Protein AF-A0A2K3MNS6-F1 (afdb_monomer)

Organism: Trifolium pratense (NCBI:txid57577)

Structure (mmCIF, N/CA/C/O backbone):
data_AF-A0A2K3MNS6-F1
#
_entry.id   AF-A0A2K3MNS6-F1
#
loop_
_atom_site.group_PDB
_atom_site.id
_atom_site.type_symbol
_atom_site.label_atom_id
_atom_site.label_alt_id
_atom_site.label_comp_id
_atom_site.label_asym_id
_atom_site.label_entity_id
_atom_site.label_seq_id
_atom_site.pdbx_PDB_ins_code
_atom_site.Cartn_x
_atom_site.Cartn_y
_atom_site.Cartn_z
_atom_site.occupancy
_atom_site.B_iso_or_equiv
_atom_site.auth_seq_id
_atom_site.auth_comp_id
_atom_site.auth_asym_id
_atom_site.auth_atom_id
_atom_site.pdbx_PDB_model_num
ATOM 1 N N . MET A 1 1 ? -46.757 43.676 62.911 1.00 36.38 1 MET A N 1
ATOM 2 C CA . MET A 1 1 ? -47.741 42.800 62.247 1.00 36.38 1 MET A CA 1
ATOM 3 C C . MET A 1 1 ? -47.242 42.513 60.849 1.00 36.38 1 MET A C 1
ATOM 5 O O . MET A 1 1 ? -46.981 43.427 60.083 1.00 36.38 1 MET A O 1
ATOM 9 N N . SER A 1 2 ? -47.002 41.235 60.628 1.00 38.75 2 SER A N 1
ATOM 10 C CA . SER A 1 2 ? -46.566 40.543 59.425 1.00 38.75 2 SER A CA 1
ATOM 11 C C . SER A 1 2 ? -47.527 40.716 58.246 1.00 38.75 2 SER A C 1
ATOM 13 O O . SER A 1 2 ? -48.733 40.588 58.429 1.00 38.75 2 SER A O 1
ATOM 15 N N . MET A 1 3 ? -46.985 40.872 57.035 1.00 33.50 3 MET A N 1
ATOM 16 C CA . MET A 1 3 ? -47.562 40.296 55.817 1.00 33.50 3 MET A CA 1
ATOM 17 C C . MET A 1 3 ? -46.436 39.833 54.887 1.00 33.50 3 MET A C 1
ATOM 19 O O . MET A 1 3 ? -45.483 40.558 54.616 1.00 33.50 3 MET A O 1
ATOM 23 N N . ALA A 1 4 ? -46.547 38.569 54.494 1.00 41.62 4 ALA A N 1
ATOM 24 C CA . ALA A 1 4 ? -45.639 37.800 53.662 1.00 41.62 4 ALA A CA 1
ATOM 25 C C . ALA A 1 4 ? -45.802 38.132 52.171 1.00 41.62 4 ALA A C 1
ATOM 27 O O . ALA A 1 4 ? -46.891 38.516 51.759 1.00 41.62 4 ALA A O 1
ATOM 28 N N . SER A 1 5 ? -44.774 37.864 51.356 1.00 33.81 5 SER A N 1
ATOM 29 C CA . SER A 1 5 ? -44.977 37.339 49.996 1.00 33.81 5 SER A CA 1
ATOM 30 C C . SER A 1 5 ? -43.688 36.763 49.398 1.00 33.81 5 SER A C 1
ATOM 32 O O . SER A 1 5 ? -42.753 37.487 49.072 1.00 33.81 5 SER A O 1
ATOM 34 N N . SER A 1 6 ? -43.725 35.439 49.233 1.00 33.09 6 SER A N 1
ATOM 35 C CA . SER A 1 6 ? -43.121 34.615 48.175 1.00 33.09 6 SER A CA 1
ATOM 36 C C . SER A 1 6 ? -41.612 34.697 47.906 1.00 33.09 6 SER A C 1
ATOM 38 O O . SER A 1 6 ? -41.157 35.395 47.000 1.00 33.09 6 SER A O 1
ATOM 40 N N . THR A 1 7 ? -40.863 33.809 48.562 1.00 36.03 7 THR A N 1
ATOM 41 C CA . THR A 1 7 ? -39.753 33.087 47.926 1.00 36.03 7 THR A CA 1
ATOM 42 C C . THR A 1 7 ? -40.303 32.290 46.747 1.00 36.03 7 THR A C 1
ATOM 44 O O . THR A 1 7 ? -41.054 31.330 46.914 1.00 36.03 7 THR A O 1
ATOM 47 N N . GLN A 1 8 ? -39.959 32.715 45.536 1.00 34.16 8 GLN A N 1
ATOM 48 C CA . GLN A 1 8 ? -40.219 31.959 44.324 1.00 34.16 8 GLN A CA 1
ATOM 49 C C . GLN A 1 8 ? -39.167 30.843 44.252 1.00 34.16 8 GLN A C 1
ATOM 51 O O . GLN A 1 8 ? -38.082 31.025 43.707 1.00 34.16 8 GLN A O 1
ATOM 56 N N . GLU A 1 9 ? -39.466 29.696 44.863 1.00 40.50 9 GLU A N 1
ATOM 57 C CA . GLU A 1 9 ? -38.761 28.452 44.567 1.00 40.50 9 GLU A CA 1
ATOM 58 C C . GLU A 1 9 ? -39.049 28.100 43.104 1.00 40.50 9 GLU A C 1
ATOM 60 O O . GLU A 1 9 ? -40.074 27.511 42.762 1.00 40.50 9 GLU A O 1
ATOM 65 N N . GLN A 1 10 ? -38.152 28.506 42.205 1.00 37.38 10 GLN A N 1
ATOM 66 C CA . GLN A 1 10 ? -38.103 27.947 40.863 1.00 37.38 10 GLN A CA 1
ATOM 67 C C . GLN A 1 10 ? -37.599 26.510 40.963 1.00 37.38 10 GLN A C 1
ATOM 69 O O . GLN A 1 10 ? -36.413 26.207 40.859 1.00 37.38 10 GLN A O 1
ATOM 74 N N . TYR A 1 11 ? -38.567 25.622 41.155 1.00 45.38 11 TYR A N 1
ATOM 75 C CA . TYR A 1 11 ? -38.518 24.238 40.735 1.00 45.38 11 TYR A CA 1
ATOM 76 C C . TYR A 1 11 ? -38.152 24.193 39.245 1.00 45.38 11 TYR A C 1
ATOM 78 O O . TYR A 1 11 ? -38.987 24.415 38.370 1.00 45.38 11 TYR A O 1
ATOM 86 N N . VAL A 1 12 ? -36.883 23.923 38.950 1.00 38.59 12 VAL A N 1
ATOM 87 C CA . VAL A 1 12 ? -36.464 23.415 37.645 1.00 38.59 12 VAL A CA 1
ATOM 88 C C . VAL A 1 12 ? -35.809 22.067 37.897 1.00 38.59 12 VAL A C 1
ATOM 90 O O . VAL A 1 12 ? -34.589 21.920 37.880 1.00 38.59 12 VAL A O 1
ATOM 93 N N . THR A 1 13 ? -36.633 21.049 38.144 1.00 44.06 13 THR A N 1
ATOM 94 C CA . THR A 1 13 ? -36.226 19.678 37.847 1.00 44.06 13 THR A CA 1
ATOM 95 C C . THR A 1 13 ? -36.076 19.578 36.334 1.00 44.06 13 THR A C 1
ATOM 97 O O . THR A 1 13 ? -37.009 19.206 35.620 1.00 44.06 13 THR A O 1
ATOM 100 N N . VAL A 1 14 ? -34.897 19.933 35.822 1.00 51.81 14 VAL A N 1
ATOM 101 C CA . VAL A 1 14 ? -34.441 19.366 3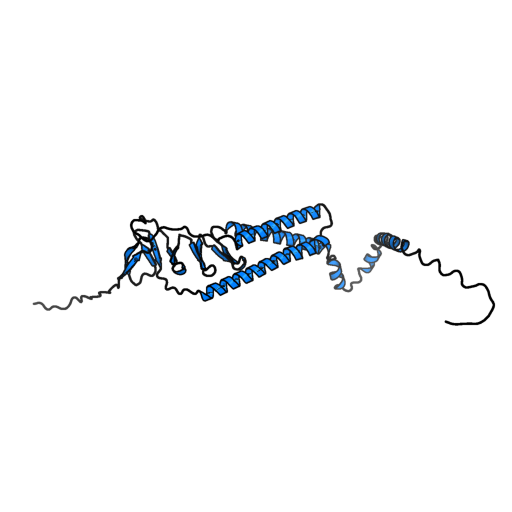4.557 1.00 51.81 14 VAL A CA 1
ATOM 102 C C . VAL A 1 14 ? -34.309 17.880 34.848 1.00 51.81 14 VAL A C 1
ATOM 104 O O . VAL A 1 14 ? -33.356 17.457 35.500 1.00 51.81 14 VAL A O 1
ATOM 107 N N . ALA A 1 15 ? -35.314 17.101 34.451 1.00 48.66 15 ALA A N 1
ATOM 108 C CA . ALA A 1 15 ? -35.188 15.662 34.352 1.00 48.66 15 ALA A CA 1
ATOM 109 C C . ALA A 1 15 ? -34.042 15.411 33.370 1.00 48.66 15 ALA A C 1
ATOM 111 O O . ALA A 1 15 ? -34.216 15.446 32.154 1.00 48.66 15 ALA A O 1
ATOM 112 N N . THR A 1 16 ? -32.831 15.262 33.899 1.00 56.81 16 THR A N 1
ATOM 113 C CA . THR A 1 16 ? -31.728 14.696 33.149 1.00 56.81 16 THR A CA 1
ATOM 114 C C . THR A 1 16 ? -32.148 13.260 32.899 1.00 56.81 16 THR A C 1
ATOM 116 O O . THR A 1 16 ? -32.062 12.409 33.781 1.00 56.81 16 THR A O 1
ATOM 119 N N . GLU A 1 17 ? -32.724 12.999 31.725 1.00 61.88 17 GLU A N 1
ATOM 120 C CA . GLU A 1 17 ? -32.940 11.634 31.267 1.00 61.88 17 GLU A CA 1
ATOM 121 C C . GLU A 1 17 ? -31.552 10.987 31.220 1.00 61.88 17 GLU A C 1
ATOM 123 O O . GLU A 1 17 ? -30.746 11.230 30.319 1.00 61.88 17 GLU A O 1
ATOM 128 N N . ASN A 1 18 ? -31.216 10.260 32.279 1.00 71.19 18 ASN A N 1
ATOM 129 C CA . ASN A 1 18 ? -29.993 9.491 32.383 1.00 71.19 18 ASN A CA 1
ATOM 130 C C . ASN A 1 18 ? -30.318 8.138 31.777 1.00 71.19 18 ASN A C 1
ATOM 132 O O . ASN A 1 18 ? -31.170 7.416 32.296 1.00 71.19 18 ASN A O 1
ATOM 136 N N . HIS A 1 19 ? -29.674 7.800 30.666 1.00 76.38 19 HIS A N 1
ATOM 137 C CA . HIS A 1 19 ? -29.839 6.474 30.105 1.00 76.38 19 HIS A CA 1
ATOM 138 C C . HIS A 1 19 ? -28.856 5.532 30.796 1.00 76.38 19 HIS A C 1
ATOM 140 O O . HIS A 1 19 ? -27.675 5.844 30.984 1.00 76.38 19 HIS A O 1
ATOM 146 N N . GLU A 1 20 ? -29.350 4.365 31.187 1.00 82.19 20 GLU A N 1
ATOM 147 C CA . GLU A 1 20 ? -28.493 3.292 31.658 1.00 82.19 20 GLU A CA 1
ATOM 148 C C . GLU A 1 20 ? -27.880 2.591 30.439 1.00 82.19 20 GLU A C 1
ATOM 150 O O . GLU A 1 20 ? -28.559 2.304 29.449 1.00 82.19 20 GLU A O 1
ATOM 155 N N . THR A 1 21 ? -26.577 2.340 30.469 1.00 85.88 21 THR A N 1
ATOM 156 C CA . THR A 1 21 ? -25.907 1.499 29.474 1.00 85.88 21 THR A CA 1
ATOM 157 C C . THR A 1 21 ? -24.743 0.760 30.094 1.00 85.88 21 THR A C 1
ATOM 159 O O . THR A 1 21 ? -24.211 1.139 31.133 1.00 85.88 21 THR A O 1
ATOM 162 N N . THR A 1 22 ? -24.330 -0.318 29.452 1.00 88.94 22 THR A N 1
ATOM 163 C CA . THR A 1 22 ? -23.152 -1.080 29.844 1.00 88.94 22 THR A CA 1
ATOM 164 C C . THR A 1 22 ? -21.941 -0.599 29.062 1.00 88.94 22 THR A C 1
ATOM 166 O O . THR A 1 22 ? -22.000 -0.447 27.841 1.00 88.94 22 THR A O 1
ATOM 169 N N . CYS A 1 23 ? -20.813 -0.409 29.746 1.00 90.31 23 CYS A N 1
ATOM 170 C CA . CYS A 1 23 ? -19.537 -0.178 29.085 1.00 90.31 23 CYS A CA 1
ATOM 171 C C . CYS A 1 23 ? -19.240 -1.340 28.134 1.00 90.31 23 CYS A C 1
ATOM 173 O O . CYS A 1 23 ? -19.150 -2.481 28.581 1.00 90.31 23 CYS A O 1
ATOM 175 N N . TRP A 1 24 ? -19.016 -1.066 26.848 1.00 90.38 24 TRP A N 1
ATOM 176 C CA . TRP A 1 24 ? -18.609 -2.123 25.922 1.00 90.38 24 TRP A CA 1
ATOM 177 C C . TRP A 1 24 ? -17.259 -2.729 26.321 1.00 90.38 24 TRP A C 1
ATOM 179 O O . TRP A 1 24 ? -17.011 -3.874 26.013 1.00 90.38 24 TRP A O 1
ATOM 189 N N . GLY A 1 25 ? -16.384 -2.006 27.023 1.00 91.12 25 GLY A N 1
ATOM 190 C CA . GLY A 1 25 ? -15.070 -2.506 27.422 1.00 91.12 25 GLY A CA 1
ATOM 191 C C . GLY A 1 25 ? -15.120 -3.513 28.571 1.00 91.12 25 GLY A C 1
ATOM 192 O O . GLY A 1 25 ? -14.795 -4.683 28.392 1.00 91.12 25 GLY A O 1
ATOM 193 N N . CYS A 1 26 ? -15.522 -3.060 29.761 1.00 92.12 26 CYS A N 1
ATOM 194 C CA . CYS A 1 26 ? -15.552 -3.885 30.973 1.00 92.12 26 CYS A CA 1
ATOM 195 C C . CYS A 1 26 ? -16.946 -4.407 31.353 1.00 92.12 26 CYS A C 1
ATOM 197 O O . CYS A 1 26 ? -17.065 -5.114 32.339 1.00 92.12 26 CYS A O 1
ATOM 199 N N . GLY A 1 27 ? -18.023 -4.057 30.649 1.00 89.81 27 GLY A N 1
ATOM 200 C CA . GLY A 1 27 ? -19.380 -4.503 31.001 1.00 89.81 27 GLY A CA 1
ATOM 201 C C . GLY A 1 27 ? -19.996 -3.829 32.237 1.00 89.81 27 GLY A C 1
ATOM 202 O O . GLY A 1 27 ? -21.120 -4.159 32.606 1.00 89.81 27 GLY A O 1
ATOM 203 N N . LEU A 1 28 ? -19.308 -2.872 32.873 1.00 90.62 28 LEU A N 1
ATOM 204 C CA . LEU A 1 28 ? -19.841 -2.124 34.016 1.00 90.62 28 LEU A CA 1
ATOM 205 C C . LEU A 1 28 ? -21.094 -1.329 33.609 1.00 90.62 28 LEU A C 1
ATOM 207 O O . LEU A 1 28 ? -21.099 -0.693 32.552 1.00 90.62 28 LEU A O 1
ATOM 211 N N . ARG A 1 29 ? -22.138 -1.346 34.446 1.00 88.75 29 ARG A N 1
ATOM 212 C CA . ARG A 1 29 ? -23.325 -0.493 34.278 1.00 88.75 29 ARG A CA 1
ATOM 213 C C . ARG A 1 29 ? -22.967 0.959 34.570 1.00 88.75 29 ARG A C 1
ATOM 215 O O . ARG A 1 29 ? -22.314 1.260 35.566 1.00 88.75 29 ARG A O 1
ATOM 222 N N . LEU A 1 30 ? -23.384 1.847 33.683 1.00 85.50 30 LEU A N 1
ATOM 223 C CA . LEU A 1 30 ? -23.061 3.263 33.693 1.00 85.50 30 LEU A CA 1
ATOM 224 C C . LEU A 1 30 ? -24.342 4.071 33.507 1.00 85.50 30 LEU A C 1
ATOM 226 O O . LEU A 1 30 ? -25.188 3.726 32.682 1.00 85.50 30 LEU A O 1
ATOM 230 N N . LEU A 1 31 ? -24.443 5.167 34.255 1.00 84.62 31 LEU A N 1
ATOM 231 C CA . LEU A 1 31 ? -25.481 6.179 34.086 1.00 84.62 31 LEU A CA 1
ATOM 232 C C . LEU A 1 31 ? -24.897 7.322 33.263 1.00 84.62 31 LEU A C 1
ATOM 234 O O . LEU A 1 31 ? -23.926 7.959 33.672 1.00 84.62 31 LEU A O 1
ATOM 238 N N . LEU A 1 32 ? -25.459 7.533 32.078 1.00 80.44 32 LEU A N 1
ATOM 239 C CA . LEU A 1 32 ? -24.936 8.448 31.076 1.00 80.44 32 LEU A CA 1
ATOM 240 C C . LEU A 1 32 ? -25.951 9.560 30.779 1.00 80.44 32 LEU A C 1
ATOM 242 O O . LEU A 1 32 ? -27.114 9.255 30.504 1.00 80.44 32 LEU A O 1
ATOM 246 N N . PRO A 1 33 ? -25.536 10.842 30.794 1.00 79.06 33 PRO A N 1
ATOM 247 C CA . PRO A 1 33 ? -26.403 11.938 30.377 1.00 79.06 33 PRO A CA 1
ATOM 248 C C . PRO A 1 33 ? -26.784 11.780 28.900 1.00 79.06 33 PRO A C 1
ATOM 250 O O . PRO A 1 33 ? -25.905 11.587 28.058 1.00 79.06 33 PRO A O 1
ATOM 253 N N . SER A 1 34 ? -28.067 11.936 28.560 1.00 70.69 34 SER A N 1
ATOM 254 C CA . SER A 1 34 ? -28.577 11.750 27.185 1.00 70.69 34 SER A CA 1
ATOM 255 C C . SER A 1 34 ? -27.927 12.635 26.108 1.00 70.69 34 SER A C 1
ATOM 257 O O . SER A 1 34 ? -28.024 12.335 24.921 1.00 70.69 34 SER A O 1
ATOM 259 N N . HIS A 1 35 ? -27.241 13.715 26.489 1.00 73.88 35 HIS A N 1
ATOM 260 C CA . HIS A 1 35 ? -26.596 14.644 25.553 1.00 73.88 35 HIS A CA 1
ATOM 261 C C . HIS A 1 35 ? -25.103 14.362 25.307 1.00 73.88 35 HIS A C 1
ATOM 263 O O . HIS A 1 35 ? -24.486 15.029 24.475 1.00 73.88 35 HIS A O 1
ATOM 269 N N . ALA A 1 36 ? -24.501 13.391 26.003 1.00 75.38 36 ALA A N 1
ATOM 270 C CA . ALA A 1 36 ? -23.086 13.070 25.838 1.00 75.38 36 ALA A CA 1
ATOM 271 C C . ALA A 1 36 ? -22.857 12.205 24.583 1.00 75.38 36 ALA A C 1
ATOM 273 O O . ALA A 1 36 ? -23.137 11.008 24.564 1.00 75.38 36 ALA A O 1
ATOM 274 N N . SER A 1 37 ? -22.311 12.809 23.523 1.00 78.19 37 SER A N 1
ATOM 275 C CA . SER A 1 37 ? -21.984 12.110 22.269 1.00 78.19 37 SER A CA 1
ATOM 276 C C . SER A 1 37 ? -20.752 11.203 22.379 1.00 78.19 37 SER A C 1
ATOM 278 O O . SER A 1 37 ? -20.614 10.253 21.603 1.00 78.19 37 SER A O 1
ATOM 280 N N . VAL A 1 38 ? -19.876 11.478 23.348 1.00 85.88 38 VAL A N 1
ATOM 281 C CA . VAL A 1 38 ? -18.653 10.729 23.647 1.00 85.88 38 VAL A CA 1
ATOM 282 C C . VAL A 1 38 ? -18.559 10.517 25.150 1.00 85.88 38 VAL A C 1
ATOM 284 O O . VAL A 1 38 ? -18.755 11.449 25.928 1.00 85.88 38 VAL A O 1
ATOM 287 N N . PHE A 1 39 ? -18.223 9.300 25.560 1.00 88.12 39 PHE A N 1
ATOM 288 C CA . PHE A 1 39 ? -18.050 8.943 26.961 1.00 88.12 39 PHE A CA 1
ATOM 289 C C . PHE A 1 39 ? -16.834 8.051 27.166 1.00 88.12 39 PHE A C 1
ATOM 291 O O . PHE A 1 39 ? -16.548 7.189 26.338 1.00 88.12 39 PHE A O 1
ATOM 298 N N . LYS A 1 40 ? -16.162 8.220 28.305 1.00 90.88 40 LYS A N 1
ATOM 299 C CA . LYS A 1 40 ? -15.020 7.413 28.726 1.00 90.88 40 LYS A CA 1
ATOM 300 C C . LYS A 1 40 ? -15.340 6.685 30.030 1.00 90.88 40 LYS A C 1
ATOM 302 O O . LYS A 1 40 ? -15.723 7.314 31.012 1.00 90.88 40 LYS A O 1
ATOM 307 N N . CYS A 1 41 ? -15.157 5.366 30.053 1.00 90.88 41 CYS A N 1
ATOM 308 C CA . CYS A 1 41 ? -15.354 4.567 31.260 1.00 90.88 41 CYS A CA 1
ATOM 309 C C . CYS A 1 41 ? -14.299 4.909 32.318 1.00 90.88 41 CYS A C 1
ATOM 311 O O . CYS A 1 41 ? -13.107 4.789 32.049 1.00 90.88 41 CYS A O 1
ATOM 313 N N . GLY A 1 42 ? -14.732 5.260 33.532 1.00 90.12 42 GLY A N 1
ATOM 314 C CA . GLY A 1 42 ? -13.824 5.576 34.641 1.00 90.12 42 GLY A CA 1
ATOM 315 C C . GLY A 1 42 ? -13.025 4.385 35.182 1.00 90.12 42 GLY A C 1
ATOM 316 O O . GLY A 1 42 ? -12.030 4.600 35.861 1.00 90.12 42 GLY A O 1
ATOM 317 N N . TRP A 1 43 ? -13.434 3.143 34.886 1.00 91.19 43 TRP A N 1
ATOM 318 C CA . TRP A 1 43 ? -12.706 1.941 35.309 1.00 91.19 43 TRP A CA 1
ATOM 319 C C . TRP A 1 43 ? -11.701 1.465 34.259 1.00 91.19 43 TRP A C 1
ATOM 321 O O . TRP A 1 43 ? -10.503 1.460 34.504 1.00 91.19 43 TRP A O 1
ATOM 331 N N . CYS A 1 44 ? -12.170 1.038 33.082 1.00 92.38 44 CYS A N 1
ATOM 332 C CA . CYS A 1 44 ? -11.282 0.458 32.070 1.00 92.38 44 CYS A CA 1
ATOM 333 C C . CYS A 1 44 ? -10.714 1.490 31.089 1.00 92.38 44 CYS A C 1
ATOM 335 O O . CYS A 1 44 ? -9.872 1.125 30.284 1.00 92.38 44 CYS A O 1
ATOM 337 N N . GLY A 1 45 ? -11.191 2.740 31.088 1.00 91.38 45 GLY A N 1
ATOM 338 C CA . GLY A 1 45 ? -10.723 3.783 30.163 1.00 91.38 45 GLY A CA 1
ATOM 339 C C . GLY A 1 45 ? -11.312 3.725 28.745 1.00 91.38 45 GLY A C 1
ATOM 340 O O . GLY A 1 45 ? -11.001 4.581 27.917 1.00 91.38 45 GLY A O 1
ATOM 341 N N . ALA A 1 46 ? -12.195 2.759 28.464 1.00 92.62 46 ALA A N 1
ATOM 342 C CA . ALA A 1 46 ? -12.798 2.559 27.146 1.00 92.62 46 ALA A CA 1
ATOM 343 C C . ALA A 1 46 ? -13.681 3.745 26.723 1.00 92.62 46 ALA A C 1
ATOM 345 O O . ALA A 1 46 ? -14.522 4.215 27.496 1.00 92.62 46 ALA A O 1
ATOM 346 N N . ILE A 1 47 ? -13.531 4.185 25.473 1.00 90.81 47 ILE A N 1
ATOM 347 C CA . ILE A 1 47 ? -14.251 5.320 24.893 1.00 90.81 47 ILE A CA 1
ATOM 348 C C . ILE A 1 47 ? -15.407 4.820 24.022 1.00 90.81 47 ILE A C 1
ATOM 350 O O . ILE A 1 47 ? -15.234 4.007 23.112 1.00 90.81 47 ILE A O 1
ATOM 354 N N . THR A 1 48 ? -16.608 5.324 24.283 1.00 86.62 48 THR A N 1
ATOM 355 C CA . THR A 1 48 ? -17.830 5.042 23.523 1.00 86.62 48 THR A CA 1
ATOM 356 C C . THR A 1 48 ? -18.269 6.309 22.811 1.00 86.62 48 THR A C 1
ATOM 358 O O . THR A 1 48 ? -18.464 7.335 23.456 1.00 86.62 48 THR A O 1
ATOM 361 N N . ASN A 1 49 ? -18.456 6.229 21.496 1.00 82.88 49 ASN A N 1
ATOM 362 C CA . ASN A 1 49 ? -19.029 7.312 20.705 1.00 82.88 49 ASN A CA 1
ATOM 363 C C . ASN A 1 49 ? -20.434 6.890 20.281 1.00 82.88 49 ASN A C 1
ATOM 365 O O . ASN A 1 49 ? -20.591 5.833 19.674 1.00 82.88 49 ASN A O 1
ATOM 369 N N . GLN A 1 50 ? -21.447 7.707 20.562 1.00 69.75 50 GLN A N 1
ATOM 370 C CA . GLN A 1 50 ? -22.811 7.461 20.097 1.00 69.75 50 GLN A CA 1
ATOM 371 C C . GLN A 1 50 ? -22.943 7.871 18.623 1.00 69.75 50 GLN A C 1
ATOM 373 O O . GLN A 1 50 ? -23.550 8.886 18.282 1.00 69.75 50 GLN A O 1
ATOM 378 N N . SER A 1 51 ? -22.325 7.105 17.721 1.00 67.06 51 SER A N 1
ATOM 379 C CA . SER A 1 51 ? -22.476 7.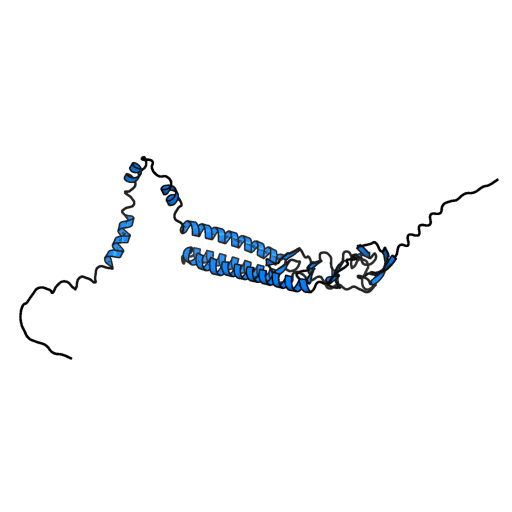315 16.280 1.00 67.06 51 SER A CA 1
ATOM 380 C C . SER A 1 51 ? -23.669 6.499 15.766 1.00 67.06 51 SER A C 1
ATOM 382 O O . SER A 1 51 ? -23.669 5.271 15.804 1.00 67.06 51 SER A O 1
ATOM 384 N N . LYS A 1 52 ? -24.728 7.162 15.274 1.00 59.69 52 LYS A N 1
ATOM 385 C CA . LYS A 1 52 ? -25.794 6.471 14.523 1.00 59.69 52 LYS A CA 1
ATOM 386 C C . LYS A 1 52 ? -25.193 5.934 13.228 1.00 59.69 52 LYS A C 1
ATOM 388 O O . LYS A 1 52 ? -24.696 6.719 12.421 1.00 59.69 52 LYS A O 1
ATOM 393 N N . GLN A 1 53 ? -25.272 4.625 12.989 1.00 65.81 53 GLN A N 1
ATOM 394 C CA . GLN A 1 53 ? -24.600 4.033 11.833 1.00 65.81 53 GLN A CA 1
ATOM 395 C C . GLN A 1 53 ? -25.498 3.161 10.947 1.00 65.81 53 GLN A C 1
ATOM 397 O O . GLN A 1 53 ? -26.180 2.251 11.408 1.00 65.81 53 GLN A O 1
ATOM 402 N N . LYS A 1 54 ? -25.450 3.433 9.632 1.00 59.84 54 LYS A N 1
ATOM 403 C CA . LYS A 1 54 ? -26.005 2.596 8.555 1.00 59.84 54 LYS A CA 1
ATOM 404 C C . LYS A 1 54 ? -24.906 1.687 7.996 1.00 59.84 54 LYS A C 1
ATOM 406 O O . LYS A 1 54 ? -23.884 2.171 7.510 1.00 59.84 54 LYS A O 1
ATOM 411 N N . CYS A 1 55 ? -25.145 0.377 7.991 1.00 64.88 55 CYS A N 1
ATOM 412 C CA . CYS A 1 55 ? -24.311 -0.593 7.281 1.00 64.88 55 CYS A CA 1
ATOM 413 C C . CYS A 1 55 ? -24.626 -0.548 5.771 1.00 64.88 55 CYS A C 1
ATOM 415 O O . CYS A 1 55 ? -25.620 -1.120 5.325 1.00 64.88 55 CYS A O 1
ATOM 417 N N . ASP A 1 56 ? -23.801 0.133 4.967 1.00 71.69 56 ASP A N 1
ATOM 418 C CA . ASP A 1 56 ? -23.943 0.149 3.501 1.00 71.69 56 ASP A CA 1
ATOM 419 C C . ASP A 1 56 ? -23.100 -0.955 2.841 1.00 71.69 56 ASP A C 1
ATOM 421 O O . ASP A 1 56 ? -21.954 -0.756 2.426 1.00 71.69 56 ASP A O 1
ATOM 425 N N . LYS A 1 57 ? -23.695 -2.147 2.735 1.00 72.69 57 LYS A N 1
ATOM 426 C CA . LYS A 1 57 ? -23.079 -3.305 2.069 1.00 72.69 57 LYS A CA 1
ATOM 427 C C . LYS A 1 57 ? -23.018 -3.158 0.543 1.00 72.69 57 LYS A C 1
ATOM 429 O O . LYS A 1 57 ? -22.129 -3.738 -0.079 1.00 72.69 57 LYS A O 1
ATOM 434 N N . LYS A 1 58 ? -23.940 -2.405 -0.078 1.00 73.31 58 LYS A N 1
ATOM 435 C CA . LYS A 1 58 ? -23.993 -2.254 -1.545 1.00 73.31 58 LYS A CA 1
ATOM 436 C C . LYS A 1 58 ? -22.822 -1.403 -2.035 1.00 73.31 58 LYS A C 1
ATOM 438 O O . LYS A 1 58 ? -22.126 -1.819 -2.959 1.00 73.31 58 LYS A O 1
ATOM 443 N N . GLY A 1 59 ? -22.541 -0.279 -1.373 1.00 82.56 59 GLY A N 1
ATOM 444 C CA . GLY A 1 59 ? -21.407 0.588 -1.706 1.00 82.56 59 GLY A CA 1
ATOM 445 C C . GLY A 1 59 ? -20.042 -0.097 -1.566 1.00 82.56 59 GLY A C 1
ATOM 446 O O . GLY A 1 59 ? -19.125 0.191 -2.334 1.00 82.56 59 GLY A O 1
ATOM 447 N N . LEU A 1 60 ? -19.903 -1.053 -0.640 1.00 86.56 60 LEU A N 1
ATOM 448 C CA . LEU A 1 60 ? -18.654 -1.796 -0.431 1.00 86.56 60 LEU A CA 1
ATOM 449 C C . LEU A 1 60 ? -18.236 -2.609 -1.666 1.00 86.56 60 LEU A C 1
ATOM 451 O O . LEU A 1 60 ? -17.063 -2.608 -2.038 1.00 86.56 60 LEU A O 1
ATOM 455 N N . ARG A 1 61 ? -19.187 -3.292 -2.321 1.00 88.31 61 ARG A N 1
ATOM 456 C CA . ARG A 1 61 ? -18.890 -4.138 -3.488 1.00 88.31 61 ARG A CA 1
ATOM 457 C C . ARG A 1 61 ? -18.399 -3.309 -4.674 1.00 88.31 61 ARG A C 1
ATOM 459 O O . ARG A 1 61 ? -17.421 -3.687 -5.308 1.00 88.31 61 ARG A O 1
ATOM 466 N N . TRP A 1 62 ? -19.049 -2.175 -4.935 1.00 88.19 62 TRP A N 1
ATOM 467 C CA . TRP A 1 62 ? -18.678 -1.268 -6.024 1.00 88.19 62 TRP A CA 1
ATOM 468 C C . TRP A 1 62 ? -17.316 -0.612 -5.804 1.00 88.19 62 TRP A C 1
ATOM 470 O O . TRP A 1 62 ? -16.524 -0.559 -6.737 1.00 88.19 62 TRP A O 1
ATOM 480 N N . ARG A 1 63 ? -17.002 -0.193 -4.570 1.00 90.62 63 ARG A N 1
ATOM 481 C CA . ARG A 1 63 ? -15.675 0.351 -4.234 1.00 90.62 63 ARG A CA 1
ATOM 482 C C . ARG A 1 63 ? -14.567 -0.672 -4.472 1.00 90.62 63 ARG A C 1
ATOM 484 O O . ARG A 1 63 ? -13.618 -0.371 -5.178 1.00 90.62 63 ARG A O 1
ATOM 491 N N . ARG A 1 64 ? -14.743 -1.908 -3.987 1.00 89.06 64 ARG A N 1
ATOM 492 C CA . ARG A 1 64 ? -13.773 -2.994 -4.213 1.00 89.06 64 ARG A CA 1
ATOM 493 C C . ARG A 1 64 ? -13.614 -3.360 -5.687 1.00 89.06 64 ARG A C 1
ATOM 495 O O . ARG A 1 64 ? -12.518 -3.722 -6.101 1.00 89.06 64 ARG A O 1
ATOM 502 N N . LEU A 1 65 ? -14.694 -3.315 -6.469 1.00 89.62 65 LEU A N 1
ATOM 503 C CA . LEU A 1 65 ? -14.614 -3.531 -7.913 1.00 89.62 65 LEU A CA 1
ATOM 504 C C . LEU A 1 65 ? -13.818 -2.405 -8.583 1.00 89.62 65 LEU A C 1
ATOM 506 O O . LEU A 1 65 ? -12.923 -2.698 -9.366 1.00 89.62 65 LEU A O 1
ATOM 510 N N . GLY A 1 66 ? -14.093 -1.148 -8.224 1.00 91.75 66 GLY A N 1
ATOM 511 C CA . GLY A 1 66 ? -13.331 0.010 -8.691 1.00 91.75 66 GLY A CA 1
ATOM 512 C C . GLY A 1 66 ? -11.841 -0.102 -8.365 1.00 91.75 66 GLY A C 1
ATOM 513 O O . GLY A 1 66 ? -11.018 0.020 -9.266 1.00 91.75 66 GLY A O 1
ATOM 514 N N . ASP A 1 67 ? -11.502 -0.438 -7.117 1.00 92.44 67 ASP A N 1
ATOM 515 C CA . ASP A 1 67 ? -10.121 -0.667 -6.674 1.00 92.44 67 ASP A CA 1
ATOM 516 C C . ASP A 1 67 ? -9.428 -1.760 -7.509 1.00 92.44 67 ASP A C 1
ATOM 518 O O . ASP A 1 67 ? -8.288 -1.593 -7.936 1.00 92.44 67 ASP A O 1
ATOM 522 N N . ARG A 1 68 ? -10.121 -2.872 -7.801 1.00 91.81 68 ARG A N 1
ATOM 523 C CA . ARG A 1 68 ? -9.576 -3.954 -8.639 1.00 91.81 68 ARG A CA 1
ATOM 524 C C . ARG A 1 68 ? -9.370 -3.526 -10.086 1.00 91.81 68 ARG A C 1
ATOM 526 O O . ARG A 1 68 ? -8.333 -3.850 -10.649 1.00 91.81 68 ARG A O 1
ATOM 533 N N . CYS A 1 69 ? -10.317 -2.800 -10.677 1.00 94.50 69 CYS A N 1
ATOM 534 C CA . CYS A 1 69 ? -10.165 -2.278 -12.034 1.00 94.50 69 CYS A CA 1
ATOM 535 C C . CYS A 1 69 ? -8.965 -1.327 -12.127 1.00 94.50 69 CYS A C 1
ATOM 537 O O . CYS A 1 69 ? -8.154 -1.466 -13.038 1.00 94.50 69 CYS A O 1
ATOM 539 N N . ILE A 1 70 ? -8.820 -0.407 -11.166 1.00 93.94 70 ILE A N 1
ATOM 540 C CA . ILE A 1 70 ? -7.682 0.520 -11.106 1.00 93.94 70 ILE A CA 1
ATOM 541 C C . ILE A 1 70 ? -6.372 -0.258 -10.958 1.00 93.94 70 ILE A C 1
ATOM 543 O O . ILE A 1 70 ? -5.443 -0.024 -11.725 1.00 93.94 70 ILE A O 1
ATOM 547 N N . LEU A 1 71 ? -6.312 -1.226 -10.041 1.00 93.81 71 LEU A N 1
ATOM 548 C CA . LEU A 1 71 ? -5.142 -2.083 -9.855 1.00 93.81 71 LEU A CA 1
ATOM 549 C C . LEU A 1 71 ? -4.767 -2.830 -11.145 1.00 93.81 71 LEU A C 1
ATOM 551 O O . LEU A 1 71 ? -3.598 -2.861 -11.523 1.00 93.81 71 LEU A O 1
ATOM 555 N N . THR A 1 72 ? -5.745 -3.409 -11.846 1.00 93.19 72 THR A N 1
ATOM 556 C CA . THR A 1 72 ? -5.509 -4.080 -13.131 1.00 93.19 72 THR A CA 1
ATOM 557 C C . THR A 1 72 ? -4.970 -3.109 -14.177 1.00 93.19 72 THR A C 1
ATOM 559 O O . THR A 1 72 ? -4.012 -3.449 -14.866 1.00 93.19 72 THR A O 1
ATOM 562 N N . ILE A 1 73 ? -5.524 -1.898 -14.274 1.00 94.69 73 ILE A N 1
ATOM 563 C CA . ILE A 1 73 ? -5.033 -0.861 -15.194 1.00 94.69 73 ILE A CA 1
ATOM 564 C C . ILE A 1 73 ? -3.582 -0.492 -14.867 1.00 94.69 73 ILE A C 1
ATOM 566 O O . ILE A 1 73 ? -2.751 -0.453 -15.771 1.00 94.69 73 ILE A O 1
ATOM 570 N N . VAL A 1 74 ? -3.258 -0.273 -13.589 1.00 91.75 74 VAL A N 1
ATOM 571 C CA . VAL A 1 74 ? -1.894 0.047 -13.140 1.00 91.75 74 VAL A CA 1
ATOM 572 C C . VAL A 1 74 ? -0.931 -1.089 -13.477 1.00 91.75 74 VAL A C 1
ATOM 574 O O . VAL A 1 74 ? 0.126 -0.836 -14.045 1.00 91.75 74 VAL A O 1
ATOM 577 N N . LEU A 1 75 ? -1.303 -2.340 -13.201 1.00 90.94 75 LEU A N 1
ATOM 578 C CA . LEU A 1 75 ? -0.480 -3.506 -13.524 1.00 90.94 75 LEU A CA 1
ATOM 579 C C . LEU A 1 75 ? -0.235 -3.637 -15.028 1.00 90.94 75 LEU A C 1
ATOM 581 O O . LEU A 1 75 ? 0.905 -3.818 -15.444 1.00 90.94 75 LEU A O 1
ATOM 585 N N . VAL A 1 76 ? -1.279 -3.509 -15.849 1.00 91.81 76 VAL A N 1
ATOM 586 C CA . VAL A 1 76 ? -1.146 -3.552 -17.312 1.00 91.81 76 VAL A CA 1
ATOM 587 C C . VAL A 1 76 ? -0.260 -2.412 -17.806 1.00 91.81 76 VAL A C 1
ATOM 589 O O . VAL A 1 76 ? 0.606 -2.645 -18.643 1.00 91.81 76 VAL A O 1
ATOM 592 N N . PHE A 1 77 ? -0.417 -1.205 -17.260 1.00 90.75 77 PHE A N 1
ATOM 593 C CA . PHE A 1 77 ? 0.431 -0.066 -17.598 1.00 90.75 77 PHE A CA 1
ATOM 594 C C . PHE A 1 77 ? 1.897 -0.310 -17.218 1.00 90.75 77 PHE A C 1
ATOM 596 O O . PHE A 1 77 ? 2.785 -0.087 -18.036 1.00 90.75 77 PHE A O 1
ATOM 603 N N . MET A 1 78 ? 2.170 -0.842 -16.024 1.00 89.31 78 MET A N 1
ATOM 604 C CA . MET A 1 78 ? 3.530 -1.194 -15.607 1.00 89.31 78 MET A CA 1
ATOM 605 C C . MET A 1 78 ? 4.139 -2.262 -16.517 1.00 89.31 78 MET A C 1
ATOM 607 O O . MET A 1 78 ? 5.268 -2.099 -16.972 1.00 89.31 78 MET A O 1
ATOM 611 N N . LEU A 1 79 ? 3.391 -3.322 -16.842 1.00 89.31 79 LEU A N 1
ATOM 612 C CA . LEU A 1 79 ? 3.850 -4.359 -17.768 1.00 89.31 79 LEU A CA 1
ATOM 613 C C . LEU A 1 79 ? 4.086 -3.787 -19.169 1.00 89.31 79 LEU A C 1
ATOM 615 O O . LEU A 1 79 ? 5.086 -4.123 -19.792 1.00 89.31 79 LEU A O 1
ATOM 619 N N . PHE A 1 80 ? 3.231 -2.885 -19.650 1.00 89.38 80 PHE A N 1
ATOM 620 C CA . PHE A 1 80 ? 3.436 -2.195 -20.921 1.00 89.38 80 PHE A CA 1
ATOM 621 C C . PHE A 1 80 ? 4.717 -1.351 -20.919 1.00 89.38 80 PHE A C 1
ATOM 623 O O . PHE A 1 80 ? 5.468 -1.400 -21.886 1.00 89.38 80 PHE A O 1
ATOM 630 N N . LEU A 1 81 ? 5.026 -0.628 -19.838 1.00 85.12 81 LEU A N 1
ATOM 631 C CA . LEU A 1 81 ? 6.286 0.117 -19.733 1.00 85.12 81 LEU A CA 1
ATOM 632 C C . LEU A 1 81 ? 7.508 -0.810 -19.687 1.00 85.12 81 LEU A C 1
ATOM 634 O O . LEU A 1 81 ? 8.525 -0.518 -20.312 1.00 85.12 81 LEU A O 1
ATOM 638 N N . ILE A 1 82 ? 7.406 -1.939 -18.984 1.00 84.69 82 ILE A N 1
ATOM 639 C CA . ILE A 1 82 ? 8.498 -2.910 -18.853 1.00 84.69 82 ILE A CA 1
ATOM 640 C C . ILE A 1 82 ? 8.731 -3.643 -20.176 1.00 84.69 82 ILE A C 1
ATOM 642 O O . ILE A 1 82 ? 9.856 -3.694 -20.659 1.00 84.69 82 ILE A O 1
ATOM 646 N N . PHE A 1 83 ? 7.688 -4.199 -20.788 1.00 82.88 83 PHE A N 1
ATOM 647 C CA . PHE A 1 83 ? 7.820 -4.953 -22.032 1.00 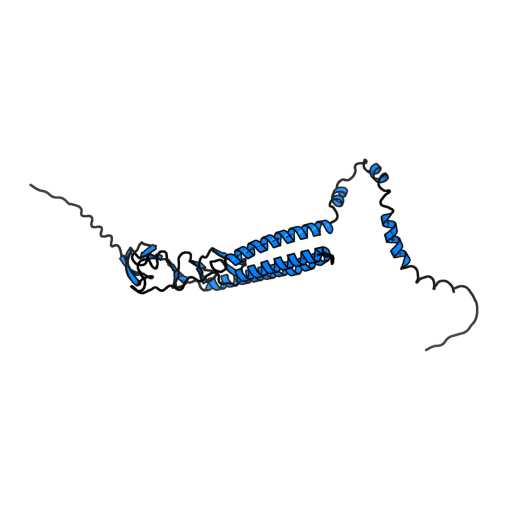82.88 83 PHE A CA 1
ATOM 648 C C . PHE A 1 83 ? 7.948 -4.035 -23.248 1.00 82.88 83 PHE A C 1
ATOM 650 O O . PHE A 1 83 ? 8.821 -4.238 -24.077 1.00 82.88 83 PHE A O 1
ATOM 657 N N . GLY A 1 84 ? 7.128 -2.996 -23.359 1.00 77.94 84 GLY A N 1
ATOM 658 C CA . GLY A 1 84 ? 7.184 -2.061 -24.481 1.00 77.94 84 GLY A CA 1
ATOM 659 C C . GLY A 1 84 ? 8.417 -1.163 -24.429 1.00 77.94 84 GLY A C 1
ATOM 660 O O . GLY A 1 84 ? 9.146 -1.064 -25.411 1.00 77.94 84 GLY A O 1
ATOM 661 N N . GLY A 1 85 ? 8.684 -0.538 -23.280 1.00 72.19 85 GLY A N 1
ATOM 662 C CA . GLY A 1 85 ? 9.782 0.419 -23.130 1.00 72.19 85 GLY A CA 1
ATOM 663 C C . GLY A 1 85 ? 11.155 -0.240 -23.203 1.00 72.19 85 GLY A C 1
ATOM 664 O O . GLY A 1 85 ? 12.003 0.200 -23.976 1.00 72.19 85 GLY A O 1
ATOM 665 N N . VAL A 1 86 ? 11.369 -1.326 -22.453 1.00 73.69 86 VAL A N 1
ATOM 666 C CA . VAL A 1 86 ? 12.667 -2.013 -22.474 1.00 73.69 86 VAL A CA 1
ATOM 667 C C . VAL A 1 86 ? 12.895 -2.635 -23.849 1.00 73.69 86 VAL A C 1
ATOM 669 O O . VAL A 1 86 ? 13.899 -2.330 -24.471 1.00 73.69 86 VAL A O 1
ATOM 672 N N . TRP A 1 87 ? 11.969 -3.414 -24.409 1.00 72.75 87 TRP A N 1
ATOM 673 C CA . TRP A 1 87 ? 12.247 -4.103 -25.677 1.00 72.75 87 TRP A CA 1
ATOM 674 C C . TRP A 1 87 ? 12.324 -3.183 -26.901 1.00 72.75 87 TRP A C 1
ATOM 676 O O . TRP A 1 87 ? 13.024 -3.528 -27.849 1.00 72.75 87 TRP A O 1
ATOM 686 N N . ALA A 1 88 ? 11.659 -2.023 -26.901 1.00 70.62 88 ALA A N 1
ATOM 687 C CA . ALA A 1 88 ? 11.766 -1.070 -28.008 1.00 70.62 88 ALA A CA 1
ATOM 688 C C . ALA A 1 88 ? 13.053 -0.232 -27.946 1.00 70.62 88 ALA A C 1
ATOM 690 O O . ALA A 1 88 ? 13.681 0.017 -28.973 1.00 70.62 88 ALA A O 1
ATOM 691 N N . VAL A 1 89 ? 13.459 0.203 -26.748 1.00 69.38 89 VAL A N 1
ATOM 692 C CA . VAL A 1 89 ? 14.620 1.092 -26.568 1.00 69.38 89 VAL A CA 1
ATOM 693 C C . VAL A 1 89 ? 15.926 0.301 -26.545 1.00 69.38 89 VAL A C 1
ATOM 695 O O . VAL A 1 89 ? 16.948 0.752 -27.061 1.00 69.38 89 VAL A O 1
ATOM 698 N N . TYR A 1 90 ? 15.904 -0.902 -25.975 1.00 70.69 90 TYR A N 1
ATOM 699 C CA . TYR A 1 90 ? 17.107 -1.671 -25.680 1.00 70.69 90 TYR A CA 1
ATOM 700 C C . TYR A 1 90 ? 17.930 -2.067 -26.925 1.00 70.69 90 TYR A C 1
ATOM 702 O O . TYR A 1 90 ? 19.139 -1.842 -26.903 1.00 70.69 90 TYR A O 1
ATOM 710 N N . PRO A 1 91 ? 17.336 -2.536 -28.043 1.00 71.62 91 PRO A N 1
ATOM 711 C CA . PRO A 1 91 ? 18.085 -2.856 -29.264 1.00 71.62 91 PRO A CA 1
ATOM 712 C C . PRO A 1 91 ? 18.618 -1.622 -30.004 1.00 71.62 91 PRO A C 1
ATOM 714 O O . PRO A 1 91 ? 19.588 -1.725 -30.748 1.00 71.62 91 PRO A O 1
ATOM 717 N N . VAL A 1 92 ? 17.965 -0.466 -29.834 1.00 66.19 92 VAL A N 1
ATOM 718 C CA . VAL A 1 92 ? 18.293 0.782 -30.544 1.00 66.19 92 VAL A CA 1
ATOM 719 C C . VAL A 1 92 ? 19.425 1.538 -29.847 1.00 66.19 92 VAL A C 1
ATOM 721 O O . VAL A 1 92 ? 20.243 2.170 -30.508 1.00 66.19 92 VAL A O 1
ATOM 724 N N . VAL A 1 93 ? 19.479 1.479 -28.515 1.00 63.16 93 VAL A N 1
ATOM 725 C CA . VAL A 1 93 ? 20.424 2.266 -27.706 1.00 63.16 93 VAL A CA 1
ATOM 726 C C . VAL A 1 93 ? 21.669 1.470 -27.329 1.00 63.16 93 VAL A C 1
ATOM 728 O O . VAL A 1 93 ? 22.745 2.050 -27.187 1.00 63.16 93 VAL A O 1
ATOM 731 N N . TYR A 1 94 ? 21.550 0.149 -27.178 1.00 65.00 94 TYR A N 1
ATOM 732 C CA . TYR A 1 94 ? 22.628 -0.677 -26.651 1.00 65.00 94 TYR A CA 1
ATOM 733 C C . TYR A 1 94 ? 23.010 -1.783 -27.635 1.00 65.00 94 TYR A C 1
ATOM 735 O O . TYR A 1 94 ? 22.341 -2.806 -27.758 1.00 65.00 94 TYR A O 1
ATOM 743 N N . SER A 1 95 ? 24.155 -1.607 -28.299 1.00 65.31 95 SER A N 1
ATOM 744 C CA . SER A 1 95 ? 24.880 -2.714 -28.933 1.00 65.31 95 SER A CA 1
ATOM 745 C C . SER A 1 95 ? 25.215 -3.800 -27.897 1.00 65.31 95 SER A C 1
ATOM 747 O O . SER A 1 95 ? 25.240 -3.519 -26.696 1.00 65.31 95 SER A O 1
ATOM 749 N N . ILE A 1 96 ? 25.550 -5.020 -28.346 1.00 69.69 96 ILE A N 1
ATOM 750 C CA . ILE A 1 96 ? 26.069 -6.123 -27.505 1.00 69.69 96 ILE A CA 1
ATOM 751 C C . ILE A 1 96 ? 27.471 -5.750 -26.974 1.00 69.69 96 ILE A C 1
ATOM 753 O O . ILE A 1 96 ? 28.492 -6.281 -27.396 1.00 69.69 96 ILE A O 1
ATOM 757 N N . SER A 1 97 ? 27.533 -4.757 -26.094 1.00 80.50 97 SER A N 1
ATOM 758 C CA . SER A 1 97 ? 28.735 -4.246 -25.445 1.00 80.50 97 SER A CA 1
ATOM 759 C C . SER A 1 97 ? 28.623 -4.447 -23.935 1.00 80.50 97 SER A C 1
ATOM 761 O O . SER A 1 97 ? 27.527 -4.614 -23.394 1.00 80.50 97 SER A O 1
ATOM 763 N N . LEU A 1 98 ? 29.755 -4.399 -23.228 1.00 82.25 98 LEU A N 1
ATOM 764 C CA . LEU A 1 98 ? 29.788 -4.495 -21.761 1.00 82.25 98 LEU A CA 1
ATOM 765 C C . LEU A 1 98 ? 28.897 -3.438 -21.086 1.00 82.25 98 LEU A C 1
ATOM 767 O O . LEU A 1 98 ? 28.244 -3.722 -20.085 1.00 82.25 98 LEU A O 1
ATOM 771 N N . PHE A 1 99 ? 28.819 -2.242 -21.672 1.00 83.38 99 PHE A N 1
ATOM 772 C CA . PHE A 1 99 ? 27.951 -1.166 -21.200 1.00 83.38 99 PHE A CA 1
ATOM 773 C C . PHE A 1 99 ? 26.467 -1.533 -21.332 1.00 83.38 99 PHE A C 1
ATOM 775 O O . PHE A 1 99 ? 25.697 -1.325 -20.398 1.00 83.38 99 PHE A O 1
ATOM 782 N N . GLY A 1 100 ? 26.071 -2.167 -22.441 1.00 83.88 100 GLY A N 1
ATOM 783 C CA . GLY A 1 100 ? 24.713 -2.689 -22.613 1.00 83.88 100 GLY A CA 1
ATOM 784 C C . GLY A 1 100 ? 24.342 -3.712 -21.536 1.00 83.88 100 GLY A C 1
ATOM 785 O O . GLY A 1 100 ? 23.293 -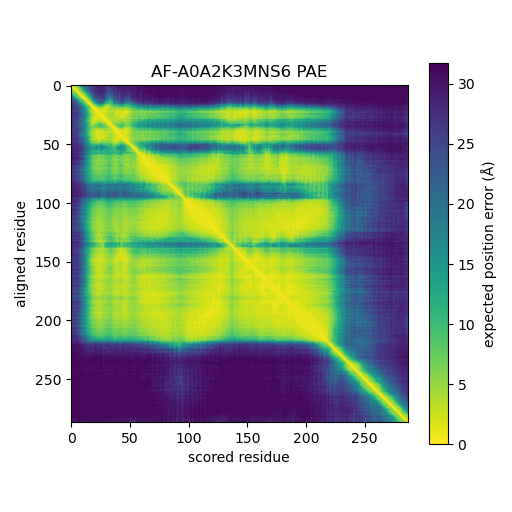3.587 -20.910 1.00 83.88 100 GLY A O 1
ATOM 786 N N . ILE A 1 101 ? 25.234 -4.670 -21.252 1.00 84.75 101 ILE A N 1
ATOM 787 C CA . ILE A 1 101 ? 25.027 -5.686 -20.200 1.00 84.75 101 ILE A CA 1
ATOM 788 C C . ILE A 1 101 ? 24.858 -5.026 -18.821 1.00 84.75 101 ILE A C 1
ATOM 790 O O . ILE A 1 101 ? 23.962 -5.382 -18.058 1.00 84.75 101 ILE A O 1
ATOM 794 N N . PHE A 1 102 ? 25.681 -4.025 -18.503 1.00 88.62 102 PHE A N 1
ATOM 795 C CA . PHE A 1 102 ? 25.558 -3.274 -17.252 1.00 88.62 102 PHE A CA 1
ATOM 796 C C . PHE A 1 102 ? 24.197 -2.568 -17.131 1.00 88.62 102 PHE A C 1
ATOM 798 O O . PHE A 1 102 ? 23.519 -2.681 -16.107 1.00 88.62 102 PHE A O 1
ATOM 805 N N . HIS A 1 103 ? 23.754 -1.895 -18.196 1.00 87.75 103 HIS A N 1
ATOM 806 C CA . HIS A 1 103 ? 22.456 -1.225 -18.225 1.00 87.75 103 HIS A CA 1
ATOM 807 C C . HIS A 1 103 ? 21.275 -2.202 -18.118 1.00 87.75 103 HIS A C 1
ATOM 809 O O . HIS A 1 103 ? 20.308 -1.896 -17.416 1.00 87.75 103 HIS A O 1
ATOM 815 N N . SER A 1 104 ? 21.341 -3.394 -18.722 1.00 86.88 104 SER A N 1
ATOM 816 C CA . SER A 1 104 ? 20.289 -4.407 -18.523 1.00 86.88 104 SER A CA 1
ATOM 817 C C . SER A 1 104 ? 20.260 -4.947 -17.103 1.00 86.88 104 SER A C 1
ATOM 819 O O . SER A 1 104 ? 19.167 -5.084 -16.563 1.00 86.88 104 SER A O 1
ATOM 821 N N . ILE A 1 105 ? 21.406 -5.201 -16.464 1.00 90.06 105 ILE A N 1
ATOM 822 C CA . ILE A 1 105 ? 21.432 -5.652 -15.063 1.00 90.06 105 ILE A CA 1
ATOM 823 C C . ILE A 1 105 ? 20.762 -4.614 -14.153 1.00 90.06 105 ILE A C 1
ATOM 825 O O . ILE A 1 105 ? 19.910 -4.973 -13.335 1.00 90.06 105 ILE A O 1
ATOM 829 N N . ILE A 1 106 ? 21.084 -3.326 -14.324 1.00 92.38 106 ILE A N 1
ATOM 830 C CA . ILE A 1 106 ? 20.435 -2.242 -13.569 1.00 92.38 106 ILE A CA 1
ATOM 831 C C . ILE A 1 106 ? 18.932 -2.216 -13.843 1.00 92.38 106 ILE A C 1
ATOM 833 O O . ILE A 1 106 ? 18.140 -2.193 -12.902 1.00 92.38 106 ILE A O 1
ATOM 837 N N . THR A 1 107 ? 18.535 -2.261 -15.117 1.00 90.12 107 THR A N 1
ATOM 838 C CA . THR A 1 107 ? 17.123 -2.221 -15.520 1.00 90.12 107 THR A CA 1
ATOM 839 C C . THR A 1 107 ? 16.341 -3.377 -14.899 1.00 90.12 107 THR A C 1
ATOM 841 O O . THR A 1 107 ? 15.302 -3.154 -14.284 1.00 90.12 107 THR A O 1
ATOM 844 N N . VAL A 1 108 ? 16.853 -4.608 -14.989 1.00 90.31 108 VAL A N 1
ATOM 845 C CA . VAL A 1 108 ? 16.219 -5.796 -14.400 1.00 90.31 108 VAL A CA 1
ATOM 846 C C . VAL A 1 108 ? 16.127 -5.668 -12.882 1.00 90.31 108 VAL A C 1
ATOM 848 O O . VAL A 1 108 ? 15.080 -5.963 -12.310 1.00 90.31 108 VAL A O 1
ATOM 851 N N . THR A 1 109 ? 17.180 -5.178 -12.226 1.00 94.38 109 THR A N 1
ATOM 852 C CA . THR A 1 109 ? 17.194 -4.984 -10.769 1.00 94.38 109 THR A CA 1
ATOM 853 C C . THR A 1 109 ? 16.127 -3.982 -10.330 1.00 94.38 109 THR A C 1
ATOM 855 O O . THR A 1 109 ? 15.366 -4.265 -9.405 1.00 94.38 109 THR A O 1
ATOM 858 N N . LEU A 1 110 ? 16.022 -2.840 -11.018 1.00 94.25 110 LEU A N 1
ATOM 859 C CA . LEU A 1 110 ? 15.005 -1.821 -10.746 1.00 94.25 110 LEU A CA 1
ATOM 860 C C . LEU A 1 110 ? 13.591 -2.360 -10.988 1.00 94.25 110 LEU A C 1
ATOM 862 O O . LEU A 1 110 ? 12.727 -2.216 -10.127 1.00 94.25 110 LEU A O 1
ATOM 866 N N . VAL A 1 111 ? 13.368 -3.067 -12.100 1.00 92.94 111 VAL A N 1
ATOM 867 C CA . VAL A 1 111 ? 12.074 -3.691 -12.415 1.00 92.94 111 VAL A CA 1
ATOM 868 C C . VAL A 1 111 ? 11.669 -4.703 -11.343 1.00 92.94 111 VAL A C 1
ATOM 870 O O . VAL A 1 111 ? 10.550 -4.642 -10.834 1.00 92.94 111 VAL A O 1
ATOM 873 N N . VAL A 1 112 ? 12.570 -5.607 -10.949 1.00 94.44 112 VAL A N 1
ATOM 874 C CA . VAL A 1 112 ? 12.301 -6.600 -9.898 1.00 94.44 112 VAL A CA 1
ATOM 875 C C . VAL A 1 112 ? 12.025 -5.913 -8.560 1.00 94.44 112 VAL A C 1
ATOM 877 O O . VAL A 1 112 ? 11.068 -6.279 -7.874 1.00 94.44 112 VAL A O 1
ATOM 880 N N . ALA A 1 113 ? 12.805 -4.894 -8.193 1.00 96.00 113 ALA A N 1
ATOM 881 C CA . ALA A 1 113 ? 12.593 -4.128 -6.967 1.00 96.00 113 ALA A CA 1
ATOM 882 C C . ALA A 1 113 ? 11.220 -3.435 -6.960 1.00 96.00 113 ALA A C 1
ATOM 884 O O . ALA A 1 113 ? 10.491 -3.522 -5.970 1.00 96.00 113 ALA A O 1
ATOM 885 N N . THR A 1 114 ? 10.820 -2.807 -8.067 1.00 95.19 114 THR A N 1
ATOM 886 C CA . THR A 1 114 ? 9.532 -2.114 -8.177 1.00 95.19 114 THR A CA 1
ATOM 887 C C . THR A 1 114 ? 8.348 -3.075 -8.204 1.00 95.19 114 THR A C 1
ATOM 889 O O . THR A 1 114 ? 7.387 -2.858 -7.470 1.00 95.19 114 THR A O 1
ATOM 892 N N . ILE A 1 115 ? 8.410 -4.175 -8.961 1.00 94.31 115 ILE A N 1
ATOM 893 C CA . ILE A 1 115 ? 7.329 -5.176 -8.987 1.00 94.31 115 ILE A CA 1
ATOM 894 C C . ILE A 1 115 ? 7.170 -5.842 -7.620 1.00 94.31 115 ILE A C 1
ATOM 896 O O . ILE A 1 115 ? 6.046 -6.007 -7.140 1.00 94.31 115 ILE A O 1
ATOM 900 N N . SER A 1 116 ? 8.274 -6.245 -6.987 1.00 96.25 116 SER A N 1
ATOM 901 C CA . SER A 1 116 ? 8.224 -6.936 -5.696 1.00 96.25 116 SER A CA 1
ATOM 902 C C . SER A 1 116 ? 7.686 -6.021 -4.599 1.00 96.25 116 SER A C 1
ATOM 904 O O . SER A 1 116 ? 6.748 -6.399 -3.901 1.00 96.25 116 SER A O 1
ATOM 906 N N . SER A 1 117 ? 8.197 -4.794 -4.482 1.00 97.44 117 SER A N 1
ATOM 907 C CA . SER A 1 117 ? 7.710 -3.822 -3.495 1.00 97.44 117 SER A CA 1
ATOM 908 C C . SER A 1 117 ? 6.249 -3.424 -3.730 1.00 97.44 117 SER A C 1
ATOM 910 O O . SER A 1 117 ? 5.474 -3.403 -2.769 1.00 97.44 117 SER A O 1
ATOM 912 N N . PHE A 1 118 ? 5.836 -3.217 -4.986 1.00 96.75 118 PHE A N 1
ATOM 913 C CA . PHE A 1 118 ? 4.434 -3.001 -5.349 1.00 96.75 118 PHE A CA 1
ATOM 914 C C . PHE A 1 118 ? 3.554 -4.177 -4.920 1.00 96.75 118 PHE A C 1
ATOM 916 O O . PHE A 1 118 ? 2.552 -3.985 -4.236 1.00 96.75 118 PHE A O 1
ATOM 923 N N . SER A 1 119 ? 3.954 -5.406 -5.257 1.00 96.00 119 SER A N 1
ATOM 924 C CA . SER A 1 119 ? 3.198 -6.619 -4.925 1.00 96.00 119 SER A CA 1
ATOM 925 C C . SER A 1 119 ? 3.061 -6.799 -3.414 1.00 96.00 119 SER A C 1
ATOM 927 O O . SER A 1 119 ? 1.985 -7.120 -2.913 1.00 96.00 119 SER A O 1
ATOM 929 N N . LEU A 1 120 ? 4.136 -6.543 -2.666 1.00 97.19 120 LEU A N 1
ATOM 930 C CA . LEU A 1 120 ? 4.112 -6.591 -1.207 1.00 97.19 120 LEU A CA 1
ATOM 931 C C . LEU A 1 120 ? 3.188 -5.515 -0.627 1.00 97.19 120 LEU A C 1
ATOM 933 O O . LEU A 1 120 ? 2.465 -5.796 0.322 1.00 97.19 120 LEU A O 1
ATOM 937 N N . SER A 1 121 ? 3.163 -4.311 -1.197 1.00 97.38 121 SER A N 1
ATOM 938 C CA . SER A 1 121 ? 2.250 -3.248 -0.767 1.00 97.38 121 SER A CA 1
ATOM 939 C C . SER A 1 121 ? 0.781 -3.574 -1.082 1.00 97.38 121 SER A C 1
ATOM 941 O O . SER A 1 121 ? -0.082 -3.456 -0.207 1.00 97.38 121 SER A O 1
ATOM 943 N N . ALA A 1 122 ? 0.505 -4.048 -2.299 1.00 96.12 122 ALA A N 1
ATOM 944 C CA . ALA A 1 122 ? -0.835 -4.330 -2.801 1.00 96.12 122 ALA A CA 1
ATOM 945 C C . ALA A 1 122 ? -1.476 -5.563 -2.148 1.00 96.12 122 ALA A C 1
ATOM 947 O O . ALA A 1 122 ? -2.653 -5.531 -1.796 1.00 96.12 122 ALA A O 1
ATOM 948 N N . PHE A 1 123 ? -0.716 -6.645 -1.949 1.00 95.69 123 PHE A N 1
ATOM 949 C CA . PHE A 1 123 ? -1.289 -7.939 -1.563 1.00 95.69 123 PHE A CA 1
ATOM 950 C C . PHE A 1 123 ? -1.048 -8.345 -0.107 1.00 95.69 123 PHE A C 1
ATOM 952 O O . PHE A 1 123 ? -1.737 -9.244 0.380 1.00 95.69 123 PHE A O 1
ATOM 959 N N . ARG A 1 124 ? -0.124 -7.706 0.628 1.00 96.06 124 ARG A N 1
ATOM 960 C CA . ARG A 1 124 ? -0.011 -7.967 2.072 1.00 96.06 124 ARG A CA 1
ATOM 961 C C . ARG A 1 124 ? -1.182 -7.364 2.838 1.00 96.06 124 ARG A C 1
ATOM 963 O O . ARG A 1 124 ? -1.772 -6.356 2.450 1.00 96.06 124 ARG A O 1
ATOM 970 N N . CYS A 1 125 ? -1.497 -7.972 3.978 1.00 95.06 125 CYS A N 1
ATOM 971 C CA . CYS A 1 125 ? -2.377 -7.347 4.955 1.00 95.06 125 CYS A CA 1
ATOM 972 C C . CYS A 1 125 ? -1.822 -5.973 5.349 1.00 95.06 125 CYS A C 1
ATOM 974 O O . CYS A 1 125 ? -0.622 -5.819 5.532 1.00 95.06 125 CYS A O 1
ATOM 976 N N . ALA A 1 126 ? -2.704 -4.986 5.488 1.00 95.94 126 ALA A N 1
ATOM 977 C CA . ALA A 1 126 ? -2.333 -3.626 5.869 1.00 95.94 126 ALA A CA 1
ATOM 978 C C . ALA A 1 126 ? -2.182 -3.431 7.389 1.00 95.94 126 ALA A C 1
ATOM 980 O O . ALA A 1 126 ? -2.075 -2.305 7.846 1.00 95.94 126 ALA A O 1
ATOM 981 N N . GLY A 1 127 ? -2.233 -4.502 8.183 1.00 95.38 127 GLY A N 1
ATOM 982 C CA . GLY A 1 127 ? -2.337 -4.434 9.641 1.00 95.38 127 GLY A CA 1
ATOM 983 C C . GLY A 1 127 ? -3.696 -4.907 10.140 1.00 95.38 127 GLY A C 1
ATOM 984 O O . GLY A 1 127 ? -4.740 -4.366 9.765 1.00 95.38 127 GLY A O 1
ATOM 985 N N . THR A 1 128 ? -3.687 -5.915 11.009 1.00 93.62 128 THR A N 1
ATOM 986 C CA . THR A 1 128 ? -4.865 -6.342 11.775 1.00 93.62 128 THR A CA 1
ATOM 987 C C . THR A 1 128 ? -4.757 -5.835 13.209 1.00 93.62 128 THR A C 1
ATOM 989 O O . THR A 1 128 ? -3.713 -6.046 13.825 1.00 93.62 128 THR A O 1
ATOM 992 N N . PRO A 1 129 ? -5.801 -5.193 13.766 1.00 92.50 129 PRO A N 1
ATOM 993 C CA . PRO A 1 129 ? -5.787 -4.827 15.177 1.00 92.50 129 PRO A CA 1
ATOM 994 C C . PRO A 1 129 ? -5.639 -6.084 16.050 1.00 92.50 129 PRO A C 1
ATOM 996 O O . PRO A 1 129 ? -6.135 -7.148 15.660 1.00 92.50 129 PRO A O 1
ATOM 999 N N . PRO A 1 130 ? -4.972 -5.982 17.213 1.00 89.81 130 PRO A N 1
ATOM 1000 C CA . PRO A 1 130 ? -4.791 -7.117 18.108 1.00 89.81 130 PRO A CA 1
ATOM 1001 C C . PRO A 1 130 ? -6.143 -7.662 18.584 1.00 89.81 130 PRO A C 1
ATOM 1003 O O . PRO A 1 130 ? -7.103 -6.910 18.772 1.00 89.81 130 PRO A O 1
ATOM 1006 N N . ASN A 1 131 ? -6.213 -8.978 18.797 1.00 85.44 131 ASN A N 1
ATOM 1007 C CA . ASN A 1 131 ? -7.369 -9.588 19.444 1.00 85.44 131 ASN A CA 1
ATOM 1008 C C . ASN A 1 131 ? -7.364 -9.187 20.916 1.00 85.44 131 ASN A C 1
ATOM 1010 O O . ASN A 1 131 ? -6.464 -9.559 21.665 1.00 85.44 131 ASN A O 1
ATOM 1014 N N . LEU A 1 132 ? -8.366 -8.412 21.302 1.00 83.31 132 LEU A N 1
ATOM 1015 C CA . LEU A 1 132 ? -8.504 -7.893 22.650 1.00 83.31 132 LEU A CA 1
ATOM 1016 C C . LEU A 1 132 ? -9.539 -8.714 23.413 1.00 83.31 132 LEU A C 1
ATOM 1018 O O . LEU A 1 132 ? -10.589 -9.045 22.858 1.00 83.31 132 LEU A O 1
ATOM 1022 N N . VAL A 1 133 ? -9.260 -9.005 24.680 1.00 82.75 133 VAL A N 1
ATOM 1023 C CA . VAL A 1 133 ? -10.253 -9.543 25.614 1.00 82.75 133 VAL A CA 1
ATOM 1024 C C . VAL A 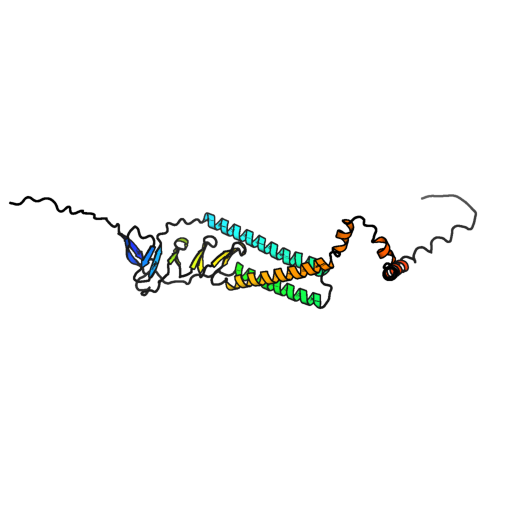1 133 ? -11.071 -8.369 26.157 1.00 82.75 133 VAL A C 1
ATOM 1026 O O . VAL A 1 133 ? -10.509 -7.364 26.580 1.00 82.75 133 VAL A O 1
ATOM 1029 N N . TRP A 1 134 ? -12.398 -8.463 26.094 1.00 87.00 134 TRP A N 1
ATOM 1030 C CA . TRP A 1 134 ? -13.330 -7.427 26.548 1.00 87.00 134 TRP A CA 1
ATOM 1031 C C . TRP A 1 134 ? -14.669 -8.056 26.948 1.00 87.00 134 TRP A C 1
ATOM 1033 O O . TRP A 1 134 ? -14.956 -9.194 26.582 1.00 87.00 134 TRP A O 1
ATOM 1043 N N . GLY A 1 135 ? -15.502 -7.306 27.669 1.00 78.56 135 GLY A N 1
ATOM 1044 C CA . GLY A 1 135 ? -16.918 -7.625 27.872 1.00 78.56 135 GLY A CA 1
ATOM 1045 C C . GLY A 1 135 ? -17.307 -8.145 29.257 1.00 78.56 135 GLY A C 1
ATOM 1046 O O . GLY A 1 135 ? -18.495 -8.144 29.565 1.00 78.56 135 GLY A O 1
ATOM 1047 N N . SER A 1 136 ? -16.359 -8.515 30.123 1.00 78.12 136 SER A N 1
ATOM 1048 C CA . SER A 1 136 ? -16.677 -8.903 31.505 1.00 78.12 136 SER A CA 1
ATOM 1049 C C . SER A 1 136 ? -15.770 -8.243 32.534 1.00 78.12 136 SER A C 1
ATOM 1051 O O . SER A 1 136 ? -14.556 -8.422 32.546 1.00 78.12 136 SER A O 1
ATOM 1053 N N . TYR A 1 137 ? -16.358 -7.516 33.468 1.00 74.88 137 TYR A N 1
ATOM 1054 C CA . TYR A 1 137 ? -15.697 -7.149 34.709 1.00 74.88 137 TYR A CA 1
ATOM 1055 C C . TYR A 1 137 ? -15.691 -8.387 35.623 1.00 74.88 137 TYR A C 1
ATOM 1057 O O . TYR A 1 137 ? -16.713 -9.074 35.677 1.00 74.88 137 TYR A O 1
ATOM 1065 N N . PRO A 1 138 ? -14.590 -8.712 36.329 1.00 77.62 138 PRO A N 1
ATOM 1066 C CA . PRO A 1 138 ? -13.322 -7.984 36.453 1.00 77.62 138 PRO A CA 1
ATOM 1067 C C . PRO A 1 138 ? -12.207 -8.471 35.508 1.00 77.62 138 PRO A C 1
ATOM 1069 O O . PRO A 1 138 ? -11.046 -8.151 35.731 1.00 77.62 138 PRO A O 1
ATOM 1072 N N . THR A 1 139 ? -12.520 -9.239 34.457 1.00 84.50 139 THR A N 1
ATOM 1073 C CA . THR A 1 139 ? -11.495 -9.778 33.529 1.00 84.50 139 THR A CA 1
ATOM 1074 C C . THR A 1 139 ? -10.700 -8.697 32.787 1.00 84.50 139 THR A C 1
ATOM 1076 O O . THR A 1 139 ? -9.627 -8.980 32.271 1.00 84.50 139 THR A O 1
ATOM 1079 N N . VAL A 1 140 ? -11.220 -7.466 32.762 1.00 87.81 140 VAL A N 1
ATOM 1080 C CA . VAL A 1 140 ? -10.543 -6.260 32.279 1.00 87.81 140 VAL A CA 1
ATOM 1081 C C . VAL A 1 140 ? -10.120 -5.427 33.491 1.00 87.81 140 VAL A C 1
ATOM 1083 O O . VAL A 1 140 ? -10.979 -4.911 34.223 1.00 87.81 140 VAL A O 1
ATOM 1086 N N . ALA A 1 141 ? -8.814 -5.295 33.710 1.00 87.38 141 ALA A N 1
ATOM 1087 C CA . ALA A 1 141 ? -8.262 -4.531 34.816 1.00 87.38 141 ALA A CA 1
ATOM 1088 C C . ALA A 1 141 ? -8.443 -3.016 34.613 1.00 87.38 141 ALA A C 1
ATOM 1090 O O . ALA A 1 141 ? -8.909 -2.524 33.577 1.00 87.38 141 ALA A O 1
ATOM 1091 N N . ASN A 1 142 ? -8.153 -2.265 35.675 1.00 89.81 142 ASN A N 1
ATOM 1092 C CA . ASN A 1 142 ? -8.291 -0.815 35.679 1.00 89.81 142 ASN A CA 1
ATOM 1093 C C . ASN A 1 142 ? -7.318 -0.197 34.659 1.00 89.81 142 ASN A C 1
ATOM 1095 O O . ASN A 1 142 ? -6.120 -0.461 34.707 1.00 89.81 142 ASN A O 1
ATOM 1099 N N . GLY A 1 143 ? -7.846 0.600 33.730 1.00 87.94 143 GLY A N 1
ATOM 1100 C CA . GLY A 1 143 ? -7.069 1.237 32.665 1.00 87.94 143 GLY A CA 1
ATOM 1101 C C . GLY A 1 143 ? -6.667 0.345 31.479 1.00 87.94 143 GLY A C 1
ATOM 1102 O O . GLY A 1 143 ? -6.078 0.861 30.533 1.00 87.94 143 GLY A O 1
ATOM 1103 N N . ASP A 1 144 ? -7.014 -0.948 31.452 1.00 89.44 144 ASP A N 1
ATOM 1104 C CA . ASP A 1 144 ? -6.590 -1.875 30.377 1.00 89.44 144 ASP A CA 1
ATOM 1105 C C . ASP A 1 144 ? -7.059 -1.473 28.967 1.00 89.44 144 ASP A C 1
ATOM 1107 O O . ASP A 1 144 ? -6.460 -1.854 27.960 1.00 89.44 144 ASP A O 1
ATOM 1111 N N . LEU A 1 145 ? -8.150 -0.709 28.881 1.00 91.88 145 LEU A N 1
ATOM 1112 C CA . LEU A 1 145 ? -8.771 -0.252 27.636 1.00 91.88 145 LEU A CA 1
ATOM 1113 C C . LEU A 1 145 ? -8.632 1.260 27.447 1.00 91.88 145 LEU A C 1
ATOM 1115 O O . LEU A 1 145 ? -9.411 1.876 26.714 1.00 91.88 145 LEU A O 1
ATOM 1119 N N . GLU A 1 146 ? -7.641 1.866 28.090 1.00 91.88 146 GLU A N 1
ATOM 1120 C CA . GLU A 1 146 ? -7.350 3.285 27.964 1.00 91.88 146 GLU A CA 1
ATOM 1121 C C . GLU A 1 146 ? -7.103 3.661 26.493 1.00 91.88 146 GLU A C 1
ATOM 1123 O O . GLU A 1 146 ? -6.314 3.035 25.782 1.00 91.88 146 GLU A O 1
ATOM 1128 N N . ASN A 1 147 ? -7.809 4.688 26.013 1.00 91.25 147 ASN A N 1
ATOM 1129 C CA . ASN A 1 147 ? -7.799 5.150 24.616 1.00 91.25 147 ASN A CA 1
ATOM 1130 C C . ASN A 1 147 ? -8.317 4.145 23.572 1.00 91.25 147 ASN A C 1
ATOM 1132 O O . ASN A 1 147 ? -8.268 4.430 22.369 1.00 91.25 147 ASN A O 1
ATOM 1136 N N . TYR A 1 148 ? -8.853 2.995 23.985 1.00 93.19 148 TYR A N 1
ATOM 1137 C CA . TYR A 1 148 ? -9.567 2.129 23.058 1.00 93.19 148 TYR A CA 1
ATOM 1138 C C . TYR A 1 148 ? -10.935 2.728 22.743 1.00 93.19 148 TYR A C 1
ATOM 1140 O O . TYR A 1 148 ? -11.629 3.266 23.603 1.00 93.19 148 TYR A O 1
ATOM 1148 N N . THR A 1 149 ? -11.341 2.602 21.486 1.00 92.69 149 THR A N 1
ATOM 1149 C CA . THR A 1 149 ? -12.659 3.029 20.995 1.00 92.69 149 THR A CA 1
ATOM 1150 C C . THR A 1 149 ? -13.423 1.817 20.482 1.00 92.69 149 THR A C 1
ATOM 1152 O O . THR A 1 149 ? -12.845 0.745 20.327 1.00 92.69 149 THR A O 1
ATOM 1155 N N . PHE A 1 150 ? -14.711 1.953 20.185 1.00 90.69 150 PHE A N 1
ATOM 1156 C CA . PHE A 1 150 ? -15.481 0.880 19.556 1.00 90.69 150 PHE A CA 1
ATOM 1157 C C . PHE A 1 150 ? -15.693 1.153 18.066 1.00 90.69 150 PHE A C 1
ATOM 1159 O O . PHE A 1 150 ? -15.943 2.288 17.657 1.00 90.69 150 PHE A O 1
ATOM 1166 N N . CYS A 1 151 ? -15.572 0.120 17.231 1.00 91.19 151 CYS A N 1
ATOM 1167 C CA . CYS A 1 151 ? -15.954 0.204 15.829 1.00 91.19 151 CYS A CA 1
ATOM 1168 C C . CYS A 1 151 ? -17.352 -0.376 15.632 1.00 91.19 151 CYS A C 1
ATOM 1170 O O . CYS A 1 151 ? -17.513 -1.594 15.597 1.00 91.19 151 CYS A O 1
ATOM 1172 N N . ASP A 1 152 ? -18.330 0.493 15.396 1.00 87.88 152 ASP A N 1
ATOM 1173 C CA . ASP A 1 152 ? -19.720 0.096 15.150 1.00 87.88 152 ASP A CA 1
ATOM 1174 C C . ASP A 1 152 ? -19.865 -0.795 13.895 1.00 87.88 152 ASP A C 1
ATOM 1176 O O . ASP A 1 152 ? -20.551 -1.814 13.940 1.00 87.88 152 ASP A O 1
ATOM 1180 N N . TYR A 1 153 ? -19.144 -0.491 12.802 1.00 87.38 153 TYR A N 1
ATOM 1181 C CA . TYR A 1 153 ? -19.193 -1.268 11.550 1.00 87.38 153 TYR A CA 1
ATOM 1182 C C . TYR A 1 153 ? -18.702 -2.712 11.711 1.00 87.38 153 TYR A C 1
ATOM 1184 O O . TYR A 1 153 ? -19.223 -3.616 11.062 1.00 87.38 153 TYR A O 1
ATOM 1192 N N . CYS A 1 154 ? -17.650 -2.912 12.510 1.00 89.25 154 CYS A N 1
ATOM 1193 C CA . CYS A 1 154 ? -17.053 -4.228 12.746 1.00 89.25 154 CYS A CA 1
ATOM 1194 C C . CYS A 1 154 ? -17.615 -4.910 13.999 1.00 89.25 154 CYS A C 1
ATOM 1196 O O . CYS A 1 154 ? -17.339 -6.091 14.195 1.00 89.25 154 CYS A O 1
ATOM 1198 N N . SER A 1 155 ? -18.332 -4.161 14.844 1.00 89.31 155 SER A N 1
ATOM 1199 C CA . SER A 1 155 ? -18.791 -4.553 16.181 1.00 89.31 155 SER A CA 1
ATOM 1200 C C . SER A 1 155 ? -17.662 -5.118 17.053 1.00 89.31 155 SER A C 1
ATOM 1202 O O . SER A 1 155 ? -17.793 -6.178 17.661 1.00 89.31 155 SER A O 1
ATOM 1204 N N . LYS A 1 156 ? -16.513 -4.430 17.060 1.00 89.62 156 LYS A N 1
ATOM 1205 C CA . LYS A 1 156 ? -15.295 -4.854 17.769 1.00 89.62 156 LYS A CA 1
ATOM 1206 C C . LYS A 1 156 ? -14.548 -3.663 18.379 1.00 89.62 156 LYS A C 1
ATOM 1208 O O . LYS A 1 156 ? -14.622 -2.563 17.817 1.00 89.62 156 LYS A O 1
ATOM 1213 N N . PRO A 1 157 ? -13.767 -3.883 19.452 1.00 91.19 157 PRO A N 1
ATOM 1214 C CA . PRO A 1 157 ? -12.833 -2.893 19.966 1.00 91.19 157 PRO A CA 1
ATOM 1215 C C . PRO A 1 157 ? -11.836 -2.454 18.897 1.00 91.19 157 PRO A C 1
ATOM 1217 O O . PRO A 1 157 ? -11.304 -3.253 18.123 1.00 91.19 157 PRO A O 1
ATOM 1220 N N . LYS A 1 158 ? -11.576 -1.157 18.879 1.00 92.56 158 LYS A N 1
ATOM 1221 C CA . LYS A 1 158 ? -10.605 -0.479 18.039 1.00 92.56 158 LYS A CA 1
ATOM 1222 C C . LYS A 1 158 ? -9.471 -0.024 18.948 1.00 92.56 158 LYS A C 1
ATOM 1224 O O . LYS A 1 158 ? -9.652 0.887 19.758 1.00 92.56 158 LYS A O 1
ATOM 1229 N N . SER A 1 159 ? -8.315 -0.670 18.807 1.00 93.38 159 SER A N 1
ATOM 1230 C CA . SER A 1 159 ? -7.099 -0.242 19.496 1.00 93.38 159 SER A CA 1
ATOM 1231 C C . SER A 1 159 ? -6.730 1.196 19.121 1.00 93.38 159 SER A C 1
ATOM 1233 O O . SER A 1 159 ? -7.170 1.688 18.068 1.00 93.38 159 SER A O 1
ATOM 1235 N N . PRO A 1 160 ? -5.908 1.875 19.940 1.00 92.31 160 PRO A N 1
ATOM 1236 C CA . PRO A 1 160 ? -5.350 3.166 19.572 1.00 92.31 160 PRO A CA 1
ATOM 1237 C C . PRO A 1 160 ? -4.757 3.103 18.162 1.00 92.31 160 PRO A C 1
ATOM 1239 O O . PRO A 1 160 ? -4.184 2.084 17.772 1.00 92.31 160 PRO A O 1
ATOM 1242 N N . ARG A 1 161 ? -4.945 4.178 17.387 1.00 94.31 161 ARG A N 1
ATOM 1243 C CA . ARG A 1 161 ? -4.456 4.325 16.002 1.00 94.31 161 ARG A CA 1
ATOM 1244 C C . ARG A 1 161 ? -5.032 3.355 14.953 1.00 94.31 161 ARG A C 1
ATOM 1246 O O . ARG A 1 161 ? -4.721 3.476 13.772 1.00 94.31 161 ARG A O 1
ATOM 1253 N N . THR A 1 162 ? -5.911 2.423 15.321 1.00 95.75 162 THR A N 1
ATOM 1254 C CA . THR A 1 162 ? -6.661 1.623 14.336 1.00 95.75 162 THR A CA 1
ATOM 1255 C C . THR A 1 162 ? -7.756 2.481 13.707 1.00 95.75 162 THR A C 1
ATOM 1257 O O . THR A 1 162 ? -8.376 3.265 14.409 1.00 95.75 162 THR A O 1
ATOM 1260 N N . HIS A 1 163 ? -8.085 2.338 12.421 1.00 95.06 163 HIS A N 1
ATOM 1261 C CA . HIS A 1 163 ? -9.246 3.007 11.804 1.00 95.06 163 HIS A CA 1
ATOM 1262 C C . HIS A 1 163 ? -10.056 2.046 10.927 1.00 95.06 163 HIS A C 1
ATOM 1264 O O . HIS A 1 163 ? -9.524 1.089 10.374 1.00 95.06 163 HIS A O 1
ATOM 1270 N N . HIS A 1 164 ? -11.372 2.264 10.827 1.00 94.81 164 HIS A N 1
ATOM 1271 C CA . HIS A 1 164 ? -12.219 1.485 9.923 1.00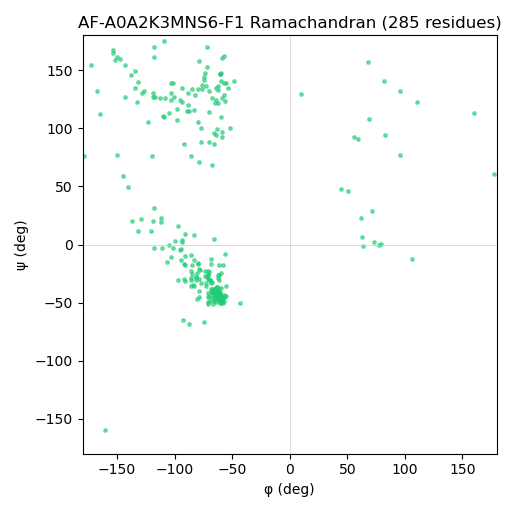 94.81 164 HIS A CA 1
ATOM 1272 C C . HIS A 1 164 ? -12.136 2.066 8.514 1.00 94.81 164 HIS A C 1
ATOM 1274 O O . HIS A 1 164 ? -12.605 3.179 8.275 1.00 94.81 164 HIS A O 1
ATOM 1280 N N . CYS A 1 165 ? -11.606 1.297 7.566 1.00 95.12 165 CYS A N 1
ATOM 1281 C CA . CYS A 1 165 ? -11.656 1.682 6.165 1.00 95.12 165 CYS A CA 1
ATOM 1282 C C . CYS A 1 165 ? -12.952 1.176 5.531 1.00 95.12 165 CYS A C 1
ATOM 1284 O O . CYS A 1 165 ? -13.184 -0.030 5.448 1.00 95.12 165 CYS A O 1
ATOM 1286 N N . ARG A 1 166 ? -13.769 2.095 5.010 1.00 91.31 166 ARG A N 1
ATOM 1287 C CA . ARG A 1 166 ? -15.043 1.767 4.355 1.00 91.31 166 ARG A CA 1
ATOM 1288 C C . ARG A 1 166 ? -14.868 1.086 2.986 1.00 91.31 166 ARG A C 1
ATOM 1290 O O . ARG A 1 166 ? -15.786 0.403 2.541 1.00 91.31 166 ARG A O 1
ATOM 1297 N N . SER A 1 167 ? -13.727 1.265 2.318 1.00 91.69 167 SER A N 1
ATOM 1298 C CA . SER A 1 167 ? -13.406 0.593 1.045 1.00 91.69 167 SER A CA 1
ATOM 1299 C C . SER A 1 167 ? -12.916 -0.840 1.279 1.00 91.69 167 SER A C 1
ATOM 1301 O O . SER A 1 167 ? -13.440 -1.788 0.693 1.00 91.69 167 SER A O 1
ATOM 1303 N N . CYS A 1 168 ? -11.991 -1.026 2.229 1.00 92.88 168 CYS A N 1
ATOM 1304 C CA . CYS A 1 168 ? -11.527 -2.348 2.655 1.00 92.88 168 CYS A CA 1
ATOM 1305 C C . CYS A 1 168 ? -12.642 -3.116 3.417 1.00 92.88 168 CYS A C 1
ATOM 1307 O O . CYS A 1 168 ? -12.736 -4.342 3.320 1.00 92.88 168 CYS A O 1
ATOM 1309 N N . GLY A 1 169 ? -13.539 -2.415 4.120 1.00 92.69 169 GLY A N 1
ATOM 1310 C CA . GLY A 1 169 ? -14.626 -2.985 4.929 1.00 92.69 169 GLY A CA 1
ATOM 1311 C C . GLY A 1 169 ? -14.134 -3.666 6.207 1.00 92.69 169 GLY A C 1
ATOM 1312 O O . GLY A 1 169 ? -14.728 -4.647 6.646 1.00 92.69 169 GLY A O 1
ATOM 1313 N N . LYS A 1 170 ? -13.007 -3.204 6.753 1.00 93.50 170 LYS A N 1
ATOM 1314 C CA . LYS A 1 170 ? -12.354 -3.767 7.941 1.00 93.50 170 LYS A CA 1
ATOM 1315 C C . LYS A 1 170 ? -11.573 -2.687 8.690 1.00 93.50 170 LYS A C 1
ATOM 1317 O O . LYS A 1 170 ? -11.222 -1.653 8.118 1.00 93.50 170 LYS A O 1
ATOM 1322 N N . CYS A 1 171 ? -11.306 -2.942 9.967 1.00 95.75 171 CYS A N 1
ATOM 1323 C CA . CYS A 1 171 ? -10.397 -2.130 10.771 1.00 95.75 171 CYS A CA 1
ATOM 1324 C C . CYS A 1 171 ? -8.942 -2.440 10.412 1.00 95.75 171 CYS A C 1
ATOM 1326 O O . CYS A 1 171 ? -8.579 -3.611 10.316 1.00 95.75 171 CYS A O 1
ATOM 1328 N N . ILE A 1 172 ? -8.143 -1.394 10.222 1.00 97.62 172 ILE A N 1
ATOM 1329 C CA . ILE A 1 172 ? -6.724 -1.453 9.868 1.00 97.62 172 ILE A CA 1
ATOM 1330 C C . ILE A 1 172 ? -5.919 -0.830 11.007 1.00 97.62 172 ILE A C 1
ATOM 1332 O O . ILE A 1 172 ? -6.234 0.288 11.424 1.00 97.62 172 ILE A O 1
ATOM 1336 N N . LEU A 1 173 ? -4.926 -1.561 11.516 1.00 97.00 173 LEU A N 1
ATOM 1337 C CA . LEU A 1 173 ? -4.009 -1.079 12.554 1.00 97.00 173 LEU A CA 1
ATOM 1338 C C . LEU A 1 173 ? -3.033 -0.055 11.966 1.00 97.00 173 LEU A C 1
ATOM 1340 O O . LEU A 1 173 ? -2.511 -0.279 10.875 1.00 97.00 173 LEU A O 1
ATOM 1344 N N . ASP A 1 174 ? -2.795 1.046 12.685 1.00 96.50 174 ASP A N 1
ATOM 1345 C CA . ASP A 1 174 ? -1.991 2.184 12.214 1.00 96.50 174 ASP A CA 1
ATOM 1346 C C . ASP A 1 174 ? -2.334 2.584 10.778 1.00 96.50 174 ASP A C 1
ATOM 1348 O O . ASP A 1 174 ? -1.462 2.724 9.924 1.00 96.50 174 ASP A O 1
ATOM 1352 N N . MET A 1 175 ? -3.634 2.705 10.501 1.00 97.38 175 MET A N 1
ATOM 1353 C CA . MET A 1 175 ? -4.108 3.065 9.172 1.00 97.38 175 MET A CA 1
ATOM 1354 C C . MET A 1 175 ? -3.600 4.455 8.799 1.00 97.38 175 MET A C 1
ATOM 1356 O O . MET A 1 175 ? -3.935 5.428 9.470 1.00 97.38 175 MET A O 1
ATOM 1360 N N . ASP A 1 176 ? -2.874 4.534 7.690 1.00 97.44 176 ASP A N 1
ATOM 1361 C CA . ASP A 1 176 ? -2.516 5.799 7.066 1.00 97.44 176 ASP A CA 1
ATOM 1362 C C . ASP A 1 176 ? -3.635 6.214 6.099 1.00 97.44 176 ASP A C 1
ATOM 1364 O O . ASP A 1 176 ? -4.438 7.102 6.385 1.00 97.44 176 ASP A O 1
ATOM 1368 N N . HIS A 1 177 ? -3.800 5.474 4.997 1.00 97.38 177 HIS A N 1
ATOM 1369 C CA . HIS A 1 177 ? -4.842 5.755 4.011 1.00 97.38 177 HIS A CA 1
ATOM 1370 C C . HIS A 1 177 ? -5.284 4.511 3.226 1.00 97.38 177 HIS A C 1
ATOM 1372 O O . HIS A 1 177 ? -4.660 3.452 3.263 1.00 97.38 177 HIS A O 1
ATOM 1378 N N . HIS A 1 178 ? -6.400 4.627 2.500 1.00 97.38 178 HIS A N 1
ATOM 1379 C CA . HIS A 1 178 ? -6.781 3.664 1.461 1.00 97.38 178 HIS A CA 1
ATOM 1380 C C . HIS A 1 178 ? -6.267 4.162 0.120 1.00 97.38 178 HIS A C 1
ATOM 1382 O O . HIS A 1 178 ? -6.624 5.266 -0.286 1.00 97.38 178 HIS A O 1
ATOM 1388 N N . CYS A 1 179 ? -5.462 3.357 -0.568 1.00 97.06 179 CYS A N 1
ATOM 1389 C CA . CYS A 1 179 ? -4.892 3.722 -1.854 1.00 97.06 179 CYS A CA 1
ATOM 1390 C C . CYS A 1 179 ? -5.535 2.882 -2.971 1.00 97.06 179 CYS A C 1
ATOM 1392 O O . CYS A 1 179 ? -5.271 1.679 -3.069 1.00 97.06 179 CYS A O 1
ATOM 1394 N N . PRO A 1 180 ? -6.354 3.494 -3.850 1.00 95.31 180 PRO A N 1
ATOM 1395 C CA . PRO A 1 180 ? -6.965 2.784 -4.974 1.00 95.31 180 PRO A CA 1
ATOM 1396 C C . PRO A 1 180 ? -5.938 2.223 -5.967 1.00 95.31 180 PRO A C 1
ATOM 1398 O O . PRO A 1 180 ? -6.192 1.194 -6.582 1.00 95.31 180 PRO A O 1
ATOM 1401 N N . PHE A 1 181 ? -4.763 2.853 -6.099 1.00 94.69 181 PHE A N 1
ATOM 1402 C CA . PHE A 1 181 ? -3.721 2.445 -7.054 1.00 94.69 181 PHE A CA 1
ATOM 1403 C C . PHE A 1 181 ? -3.065 1.104 -6.712 1.00 94.69 181 PHE A C 1
ATOM 1405 O O . PHE A 1 181 ? -2.708 0.352 -7.614 1.00 94.69 181 PHE A O 1
ATOM 1412 N N . ILE A 1 182 ? -2.937 0.788 -5.421 1.00 95.81 182 ILE A N 1
ATOM 1413 C CA . ILE A 1 182 ? -2.488 -0.536 -4.959 1.00 95.81 182 ILE A CA 1
ATOM 1414 C C . ILE A 1 182 ? -3.675 -1.464 -4.652 1.00 95.81 182 ILE A C 1
ATOM 1416 O O . ILE A 1 182 ? -3.477 -2.619 -4.287 1.00 95.81 182 ILE A O 1
ATOM 1420 N N . GLY A 1 183 ? -4.911 -0.960 -4.753 1.00 95.38 183 GLY A N 1
ATOM 1421 C CA . GLY A 1 183 ? -6.138 -1.689 -4.428 1.00 95.38 183 GLY A CA 1
ATOM 1422 C C . GLY A 1 183 ? -6.245 -2.133 -2.964 1.00 95.38 183 GLY A C 1
ATOM 1423 O O . GLY A 1 183 ? -6.946 -3.102 -2.666 1.00 95.38 183 GLY A O 1
ATOM 1424 N N . ASN A 1 184 ? -5.533 -1.466 -2.051 1.00 96.81 184 ASN A N 1
ATOM 1425 C CA . ASN A 1 184 ? -5.389 -1.884 -0.659 1.00 96.81 184 ASN A CA 1
ATOM 1426 C C . ASN A 1 184 ? -5.197 -0.685 0.280 1.00 96.81 184 ASN A C 1
ATOM 1428 O O . ASN A 1 184 ? -4.838 0.425 -0.119 1.00 96.81 184 ASN A O 1
ATOM 1432 N N . CYS A 1 185 ? -5.439 -0.934 1.560 1.00 98.06 185 CYS A N 1
ATOM 1433 C CA . CYS A 1 185 ? -5.120 -0.009 2.631 1.00 98.06 185 CYS A CA 1
ATOM 1434 C C . CYS A 1 185 ? -3.596 0.012 2.877 1.00 98.06 185 CYS A C 1
ATOM 1436 O O . CYS A 1 185 ? -2.933 -1.012 2.724 1.00 98.06 185 CYS A O 1
ATOM 1438 N N . VAL A 1 186 ? -3.046 1.154 3.286 1.00 98.44 186 VAL A N 1
ATOM 1439 C CA . VAL A 1 186 ? -1.684 1.282 3.819 1.00 98.44 186 VAL A CA 1
ATOM 1440 C C . VAL A 1 186 ? -1.789 1.413 5.336 1.00 98.44 186 VAL A C 1
ATOM 1442 O O . VAL A 1 186 ? -2.503 2.281 5.841 1.00 98.44 186 VAL A O 1
ATOM 1445 N N . GLY A 1 187 ? -1.113 0.531 6.064 1.00 97.88 187 GLY A N 1
ATOM 1446 C CA . GLY A 1 187 ? -1.070 0.555 7.523 1.00 97.88 187 GLY A CA 1
ATOM 1447 C C . GLY A 1 187 ? 0.112 -0.236 8.074 1.00 97.88 187 GLY A C 1
ATOM 1448 O O . GLY A 1 187 ? 1.080 -0.476 7.349 1.00 97.88 187 GLY A O 1
ATOM 1449 N N . ALA A 1 188 ? 0.044 -0.638 9.345 1.00 97.62 188 ALA A N 1
ATOM 1450 C CA . ALA A 1 188 ? 1.176 -1.168 10.114 1.00 97.62 188 ALA A CA 1
ATOM 1451 C C . ALA A 1 188 ? 2.069 -2.169 9.347 1.00 97.62 188 ALA A C 1
ATOM 1453 O O . ALA A 1 188 ? 3.289 -1.998 9.282 1.00 97.62 188 ALA A O 1
ATOM 1454 N N . ASP A 1 189 ? 1.464 -3.185 8.725 1.00 97.38 189 ASP A N 1
ATOM 1455 C CA . ASP A 1 189 ? 2.195 -4.344 8.187 1.00 97.38 189 ASP A CA 1
ATOM 1456 C C . ASP A 1 189 ? 2.753 -4.138 6.768 1.00 97.38 189 ASP A C 1
ATOM 1458 O O . ASP A 1 189 ? 3.703 -4.820 6.370 1.00 97.38 189 ASP A O 1
ATOM 1462 N N . ASN A 1 190 ? 2.186 -3.215 5.983 1.00 98.00 190 ASN A N 1
ATOM 1463 C CA . ASN A 1 190 ? 2.590 -2.982 4.589 1.00 98.00 190 ASN A CA 1
ATOM 1464 C C . ASN A 1 190 ? 3.147 -1.575 4.326 1.00 98.00 190 ASN A C 1
ATOM 1466 O O . ASN A 1 190 ? 3.623 -1.321 3.217 1.00 98.00 190 ASN A O 1
ATOM 1470 N N . HIS A 1 191 ? 3.171 -0.689 5.328 1.00 97.88 191 HIS A N 1
ATOM 1471 C CA . HIS A 1 191 ? 3.696 0.672 5.196 1.00 97.88 191 HIS A CA 1
ATOM 1472 C C . HIS A 1 191 ? 5.142 0.690 4.677 1.00 97.88 191 HIS A C 1
ATOM 1474 O O . HIS A 1 191 ? 5.458 1.406 3.731 1.00 97.88 191 HIS A O 1
ATOM 1480 N N . ARG A 1 192 ? 6.023 -0.173 5.206 1.00 97.94 192 ARG A N 1
ATOM 1481 C CA . ARG A 1 192 ? 7.422 -0.273 4.737 1.00 97.94 192 ARG A CA 1
ATOM 1482 C C . ARG A 1 192 ? 7.518 -0.664 3.261 1.00 97.94 192 ARG A C 1
ATOM 1484 O O . ARG A 1 192 ? 8.326 -0.101 2.530 1.00 97.94 192 ARG A O 1
ATOM 1491 N N . SER A 1 193 ? 6.688 -1.610 2.821 1.00 98.06 193 SER A N 1
ATOM 1492 C CA . SER A 1 193 ? 6.635 -2.043 1.421 1.00 98.06 193 SER A CA 1
ATOM 1493 C C . SER A 1 193 ? 6.100 -0.942 0.508 1.00 98.06 193 SER A C 1
ATOM 1495 O O . SER A 1 193 ? 6.627 -0.765 -0.584 1.00 98.06 193 SER A O 1
ATOM 1497 N N . PHE A 1 194 ? 5.112 -0.170 0.970 1.00 98.12 194 PHE A N 1
ATOM 1498 C CA . PHE A 1 194 ? 4.600 0.990 0.244 1.00 98.12 194 PHE A CA 1
ATOM 1499 C C . PHE A 1 194 ? 5.681 2.065 0.053 1.00 98.12 194 PHE A C 1
ATOM 1501 O O . PHE A 1 194 ? 5.896 2.524 -1.065 1.00 98.12 194 PHE A O 1
ATOM 1508 N N . ILE A 1 195 ? 6.438 2.399 1.102 1.00 98.38 195 ILE A N 1
ATOM 1509 C CA . ILE A 1 195 ? 7.556 3.350 0.993 1.00 98.38 195 ILE A CA 1
ATOM 1510 C C . ILE A 1 195 ? 8.655 2.823 0.058 1.00 98.38 195 ILE A C 1
ATOM 1512 O O . ILE A 1 195 ? 9.136 3.563 -0.799 1.00 98.38 195 ILE A O 1
ATOM 1516 N N . ALA A 1 196 ? 9.019 1.539 0.157 1.00 98.06 196 ALA A N 1
ATOM 1517 C CA . ALA A 1 196 ? 9.982 0.922 -0.757 1.00 98.06 196 ALA A CA 1
ATOM 1518 C C . ALA A 1 196 ? 9.509 0.973 -2.223 1.00 98.06 196 ALA A C 1
ATOM 1520 O O . ALA A 1 196 ? 10.312 1.229 -3.120 1.00 98.06 196 ALA A O 1
ATOM 1521 N N . PHE A 1 197 ? 8.207 0.793 -2.463 1.00 97.38 197 PHE A N 1
ATOM 1522 C CA . PHE A 1 197 ? 7.602 0.949 -3.783 1.00 97.38 197 PHE A CA 1
ATOM 1523 C C . PHE A 1 197 ? 7.780 2.372 -4.319 1.00 97.38 197 PHE A C 1
ATOM 1525 O O . PHE A 1 197 ? 8.312 2.525 -5.417 1.00 97.38 197 PHE A O 1
ATOM 1532 N N . LEU A 1 198 ? 7.444 3.401 -3.536 1.00 97.44 198 LEU A N 1
ATOM 1533 C CA . LEU A 1 198 ? 7.612 4.799 -3.951 1.00 97.44 198 LEU A CA 1
ATOM 1534 C C . LEU A 1 198 ? 9.074 5.139 -4.273 1.00 97.44 198 LEU A C 1
ATOM 1536 O O . LEU A 1 198 ? 9.355 5.752 -5.302 1.00 97.44 198 LEU A O 1
ATOM 1540 N N . ILE A 1 199 ? 10.010 4.694 -3.429 1.00 98.19 199 ILE A N 1
ATOM 1541 C CA . ILE A 1 199 ? 11.447 4.919 -3.629 1.00 98.19 199 ILE A CA 1
ATOM 1542 C C . ILE A 1 199 ? 11.941 4.204 -4.894 1.00 98.19 199 ILE A C 1
ATOM 1544 O O . ILE A 1 199 ? 12.610 4.812 -5.727 1.00 98.19 199 ILE A O 1
ATOM 1548 N N . SER A 1 200 ? 11.595 2.925 -5.076 1.00 96.62 200 SER A N 1
ATOM 1549 C CA . SER A 1 200 ? 12.000 2.169 -6.270 1.00 96.62 200 SER A CA 1
ATOM 1550 C C . SER A 1 200 ? 11.403 2.752 -7.556 1.00 96.62 200 SER A C 1
ATOM 1552 O O . SER A 1 200 ? 12.082 2.801 -8.582 1.00 96.62 200 SER A O 1
ATOM 1554 N N . GLY A 1 201 ? 10.162 3.248 -7.495 1.00 94.88 201 GLY A N 1
ATOM 1555 C CA . GLY A 1 201 ? 9.500 3.935 -8.598 1.00 94.88 201 GLY A CA 1
ATOM 1556 C C . GLY A 1 201 ? 10.215 5.230 -8.972 1.00 94.88 201 GLY A C 1
ATOM 1557 O O . GLY A 1 201 ? 10.475 5.450 -10.150 1.00 94.88 201 GLY A O 1
ATOM 1558 N N . LEU A 1 202 ? 10.608 6.041 -7.983 1.00 97.12 202 LEU A N 1
ATOM 1559 C CA . LEU A 1 202 ? 11.385 7.265 -8.198 1.00 97.12 202 LEU A CA 1
ATOM 1560 C C . LEU A 1 202 ? 12.724 6.986 -8.896 1.00 97.12 202 LEU A C 1
ATOM 1562 O O . LEU A 1 202 ? 13.060 7.639 -9.881 1.00 97.12 202 LEU A O 1
ATOM 1566 N N . PHE A 1 203 ? 13.490 6.002 -8.420 1.00 96.62 203 PHE A N 1
ATOM 1567 C CA . PHE A 1 203 ? 14.757 5.650 -9.069 1.00 96.62 203 PHE A CA 1
ATOM 1568 C C . PHE A 1 203 ? 14.549 5.098 -10.482 1.00 96.62 203 PHE A C 1
ATOM 1570 O O . PHE A 1 203 ? 15.303 5.447 -11.391 1.00 96.62 203 PHE A O 1
ATOM 1577 N N . SER A 1 204 ? 13.504 4.294 -10.690 1.00 93.94 204 SER A N 1
ATOM 1578 C CA . SER A 1 204 ? 13.154 3.763 -12.011 1.00 93.94 204 SER A CA 1
ATOM 1579 C C . SER A 1 204 ? 12.793 4.871 -13.002 1.00 93.94 204 SER A C 1
ATOM 1581 O O . SER A 1 204 ? 13.273 4.856 -14.134 1.00 93.94 204 SER A O 1
ATOM 1583 N N . THR A 1 205 ? 11.992 5.861 -12.594 1.00 93.19 205 THR A N 1
ATOM 1584 C CA . THR A 1 205 ? 11.601 6.972 -13.476 1.00 93.19 205 THR A CA 1
ATOM 1585 C C . THR A 1 205 ? 12.775 7.888 -13.799 1.00 93.19 205 THR A C 1
ATOM 1587 O O . THR A 1 205 ? 12.933 8.267 -14.960 1.00 93.19 205 THR A O 1
ATOM 1590 N N . ILE A 1 206 ? 13.640 8.194 -12.825 1.00 95.12 206 ILE A N 1
ATOM 1591 C CA . ILE A 1 206 ? 14.879 8.952 -13.062 1.00 95.12 206 ILE A CA 1
ATOM 1592 C C . ILE A 1 206 ? 15.770 8.212 -14.067 1.00 95.12 206 ILE A C 1
ATOM 1594 O O . ILE A 1 206 ? 16.200 8.800 -15.059 1.00 95.12 206 ILE A O 1
ATOM 1598 N N . TYR A 1 207 ? 16.005 6.915 -13.852 1.00 92.25 207 TYR A N 1
ATOM 1599 C CA . TYR A 1 207 ? 16.843 6.100 -14.729 1.00 92.25 207 TYR A CA 1
ATOM 1600 C C . TYR A 1 207 ? 16.309 6.063 -16.168 1.00 92.25 207 TYR A C 1
ATOM 1602 O O . TYR A 1 207 ? 17.045 6.365 -17.108 1.00 92.25 207 TYR A O 1
ATOM 1610 N N . ILE A 1 208 ? 15.015 5.770 -16.346 1.00 88.50 208 ILE A N 1
ATOM 1611 C CA . ILE A 1 208 ? 14.378 5.734 -17.671 1.00 88.50 208 ILE A CA 1
ATOM 1612 C C . ILE A 1 208 ? 14.443 7.106 -18.348 1.00 88.50 208 ILE A C 1
ATOM 1614 O O . ILE A 1 208 ? 14.685 7.170 -19.552 1.00 88.50 208 ILE A O 1
ATOM 1618 N N . SER A 1 209 ? 14.278 8.202 -17.603 1.00 90.06 209 SER A N 1
ATOM 1619 C CA . SER A 1 209 ? 14.364 9.562 -18.154 1.00 90.06 209 SER A CA 1
ATOM 1620 C C . SER A 1 209 ? 15.758 9.863 -18.711 1.00 90.06 209 SER A C 1
ATOM 1622 O O . SER A 1 209 ? 15.876 10.380 -19.820 1.00 90.06 209 SER A O 1
ATOM 1624 N N . ILE A 1 210 ? 16.816 9.481 -17.985 1.00 89.81 210 ILE A N 1
ATOM 1625 C CA . ILE A 1 210 ? 18.210 9.651 -18.425 1.00 89.81 210 ILE A CA 1
ATOM 1626 C C . ILE A 1 210 ? 18.489 8.815 -19.679 1.00 89.81 210 ILE A C 1
ATOM 1628 O O . ILE A 1 210 ? 19.000 9.341 -20.668 1.00 89.81 210 ILE A O 1
ATOM 1632 N N . VAL A 1 211 ? 18.124 7.528 -19.662 1.00 86.19 211 VAL A N 1
ATOM 1633 C CA . VAL A 1 211 ? 18.328 6.623 -20.806 1.00 86.19 211 VAL A CA 1
ATOM 1634 C C . VAL A 1 211 ? 17.555 7.112 -22.034 1.00 86.19 211 VAL A C 1
ATOM 1636 O O . VAL A 1 211 ? 18.098 7.120 -23.137 1.00 86.19 211 VAL A O 1
ATOM 1639 N N . SER A 1 212 ? 16.319 7.583 -21.851 1.00 85.31 212 SER A N 1
ATOM 1640 C CA . SER A 1 212 ? 15.487 8.112 -22.939 1.00 85.31 212 SER A CA 1
ATOM 1641 C C . SER A 1 212 ? 16.057 9.403 -23.528 1.00 85.31 212 SER A C 1
ATOM 1643 O O . SER A 1 212 ? 16.076 9.559 -24.746 1.00 85.31 212 SER A O 1
ATOM 1645 N N . ALA A 1 213 ? 16.566 10.315 -22.693 1.00 86.56 213 ALA A N 1
ATOM 1646 C CA . ALA A 1 213 ? 17.225 11.532 -23.163 1.00 86.56 213 ALA A CA 1
ATOM 1647 C C . ALA A 1 213 ? 18.495 11.208 -23.964 1.00 86.56 213 ALA A C 1
ATOM 1649 O O . ALA A 1 213 ? 18.681 11.733 -25.060 1.00 86.56 213 ALA A O 1
ATOM 1650 N N . HIS A 1 214 ? 19.330 10.291 -23.465 1.00 83.81 214 HIS A N 1
ATOM 1651 C CA . HIS A 1 214 ? 20.517 9.815 -24.176 1.00 83.81 214 HIS A CA 1
ATOM 1652 C C . HIS A 1 214 ? 20.153 9.196 -25.536 1.00 83.81 214 HIS A C 1
ATOM 1654 O O . HIS A 1 214 ? 20.722 9.563 -26.563 1.00 83.81 214 HIS A O 1
ATOM 1660 N N . ALA A 1 215 ? 19.152 8.312 -25.568 1.00 82.06 215 ALA A N 1
ATOM 1661 C CA . ALA A 1 215 ? 18.632 7.719 -26.797 1.00 82.06 215 ALA A CA 1
ATOM 1662 C C . ALA A 1 215 ? 18.141 8.779 -27.795 1.00 82.06 215 ALA A C 1
ATOM 1664 O O . ALA A 1 215 ? 18.469 8.720 -28.981 1.00 82.06 215 ALA A O 1
ATOM 1665 N N . GLY A 1 216 ? 17.386 9.769 -27.312 1.00 82.44 216 GLY A N 1
ATOM 1666 C CA . GLY A 1 216 ? 16.880 10.878 -28.117 1.00 82.44 216 GLY A CA 1
ATOM 1667 C C . GLY A 1 216 ? 17.999 11.710 -28.742 1.00 82.44 216 GLY A C 1
ATOM 1668 O O . GLY A 1 216 ? 17.928 12.030 -29.923 1.00 82.44 216 GLY A O 1
ATOM 1669 N N . LEU A 1 217 ? 19.068 11.995 -27.994 1.00 82.75 217 LEU A N 1
ATOM 1670 C CA . LEU A 1 217 ? 20.227 12.740 -28.501 1.00 82.75 217 LEU A CA 1
ATOM 1671 C C . LEU A 1 217 ? 21.018 11.971 -29.570 1.00 82.75 217 LEU A C 1
ATOM 1673 O O . LEU A 1 217 ? 21.582 12.591 -30.468 1.00 82.75 217 LEU A O 1
ATOM 1677 N N . HIS A 1 218 ? 21.064 10.639 -29.491 1.00 75.94 218 HIS A N 1
ATOM 1678 C CA . HIS A 1 218 ? 21.738 9.803 -30.491 1.00 75.94 218 HIS A CA 1
ATOM 1679 C C . HIS A 1 218 ? 20.896 9.542 -31.745 1.00 75.94 218 HIS A C 1
ATOM 1681 O O . HIS A 1 218 ? 21.453 9.344 -32.824 1.00 75.94 218 HIS A O 1
ATOM 1687 N N . THR A 1 219 ? 19.570 9.506 -31.610 1.00 77.25 219 THR A N 1
ATOM 1688 C CA . THR A 1 219 ? 18.646 9.200 -32.714 1.00 77.25 219 THR A CA 1
ATOM 1689 C C . THR A 1 219 ? 18.177 10.444 -33.463 1.00 77.25 219 THR A C 1
ATOM 1691 O O . THR A 1 219 ? 17.944 10.370 -34.670 1.00 77.25 219 THR A O 1
ATOM 1694 N N . TRP A 1 220 ? 18.051 11.591 -32.789 1.00 70.38 220 TRP A N 1
ATOM 1695 C CA . TRP A 1 220 ? 17.608 12.834 -33.414 1.00 70.38 220 TRP A CA 1
ATOM 1696 C C . TRP A 1 220 ? 18.803 13.616 -33.983 1.00 70.38 220 TRP A C 1
ATOM 1698 O O . TRP A 1 220 ? 19.785 13.833 -33.270 1.00 70.38 220 TRP A O 1
ATOM 1708 N N . PRO A 1 221 ? 18.758 14.083 -35.246 1.00 66.44 221 PRO A N 1
ATOM 1709 C CA . PRO A 1 221 ? 19.820 14.927 -35.783 1.00 66.44 221 PRO A CA 1
ATOM 1710 C C . PRO A 1 221 ? 19.936 16.224 -34.962 1.00 66.44 221 PRO A C 1
ATOM 1712 O O . PRO A 1 221 ? 18.917 16.741 -34.496 1.00 66.44 221 PRO A O 1
ATOM 1715 N N . PRO A 1 222 ? 21.145 16.794 -34.792 1.00 66.19 222 PRO A N 1
ATOM 1716 C CA . PRO A 1 222 ? 21.317 18.027 -34.033 1.00 66.19 222 PRO A CA 1
ATOM 1717 C C . PRO A 1 222 ? 20.384 19.126 -34.566 1.00 66.19 222 PRO A C 1
ATOM 1719 O O . PRO A 1 222 ? 20.271 19.339 -35.777 1.00 66.19 222 PRO A O 1
ATOM 1722 N N . LEU A 1 223 ? 19.723 19.839 -33.645 1.00 58.78 223 LEU A N 1
ATOM 1723 C CA . LEU A 1 223 ? 18.696 20.865 -33.908 1.00 58.78 223 LEU A CA 1
ATOM 1724 C C . LEU A 1 223 ? 19.165 22.016 -34.830 1.00 58.78 223 LEU A C 1
ATOM 1726 O O . LEU A 1 223 ? 18.364 22.842 -35.270 1.00 58.78 223 LEU A O 1
ATOM 1730 N N . THR A 1 224 ? 20.459 22.063 -35.148 1.00 58.75 224 THR A N 1
ATOM 1731 C CA . THR A 1 224 ? 21.094 23.030 -36.048 1.00 58.75 224 THR A CA 1
ATOM 1732 C C . THR A 1 224 ? 20.546 22.968 -37.479 1.00 58.75 224 THR A C 1
ATOM 1734 O O . THR A 1 224 ? 20.524 23.993 -38.158 1.00 58.75 224 THR A O 1
ATOM 1737 N N . TYR A 1 225 ? 20.023 21.821 -37.934 1.00 52.97 225 TYR A N 1
ATOM 1738 C CA . TYR A 1 225 ? 19.459 21.687 -39.287 1.00 52.97 225 TYR A CA 1
ATOM 1739 C C . TYR A 1 225 ? 18.088 22.375 -39.460 1.00 52.97 225 TYR A C 1
ATOM 1741 O O . TYR A 1 225 ? 17.752 22.813 -40.559 1.00 52.97 225 TYR A O 1
ATOM 1749 N N . SER A 1 226 ? 17.300 22.521 -38.386 1.00 50.44 226 SER A N 1
ATOM 1750 C CA . SER A 1 226 ? 15.954 23.116 -38.461 1.00 50.44 226 SER A CA 1
ATOM 1751 C C . SER A 1 226 ? 15.963 24.643 -38.358 1.00 50.44 226 SER A C 1
ATOM 1753 O O . SER A 1 226 ? 15.116 25.291 -38.966 1.00 50.44 226 SER A O 1
ATOM 1755 N N . ILE A 1 227 ? 16.919 25.236 -37.633 1.00 56.69 227 ILE A N 1
ATOM 1756 C CA . ILE A 1 227 ? 17.016 26.701 -37.469 1.00 56.69 227 ILE A CA 1
ATOM 1757 C C . ILE A 1 227 ? 17.612 27.363 -38.726 1.00 56.69 227 ILE A C 1
ATOM 1759 O O . ILE A 1 227 ? 17.183 28.450 -39.114 1.00 56.69 227 ILE A O 1
ATOM 1763 N N . GLY A 1 228 ? 18.521 26.679 -39.432 1.00 50.84 228 GLY A N 1
ATOM 1764 C CA . GLY A 1 228 ? 19.136 27.184 -40.668 1.00 50.84 228 GLY A CA 1
ATOM 1765 C C . GLY A 1 228 ? 18.191 27.297 -41.874 1.00 50.84 228 GLY A C 1
ATOM 1766 O O . GLY A 1 228 ? 18.550 27.930 -42.861 1.00 50.84 228 GLY A O 1
ATOM 1767 N N . ARG A 1 229 ? 16.985 26.710 -41.816 1.00 46.75 229 ARG A N 1
ATOM 1768 C CA . ARG A 1 229 ? 15.970 26.816 -42.884 1.00 46.75 229 ARG A CA 1
ATOM 1769 C C . ARG A 1 229 ? 14.993 27.985 -42.674 1.00 46.75 229 ARG A C 1
ATOM 1771 O O . ARG A 1 229 ? 14.314 28.370 -43.618 1.00 46.75 229 ARG A O 1
ATOM 1778 N N . ILE A 1 230 ? 14.921 28.551 -41.465 1.00 49.69 230 ILE A N 1
ATOM 1779 C CA . ILE A 1 230 ? 13.989 29.645 -41.131 1.00 49.69 230 ILE A CA 1
ATOM 1780 C C . ILE A 1 230 ? 14.649 31.015 -41.355 1.00 49.69 230 ILE A C 1
ATOM 1782 O O . ILE A 1 230 ? 13.977 31.967 -41.739 1.00 49.69 230 ILE A O 1
ATOM 1786 N N . HIS A 1 231 ? 15.972 31.114 -41.195 1.00 46.72 231 HIS A N 1
ATOM 1787 C CA . HIS A 1 231 ? 16.729 32.321 -41.541 1.00 46.72 231 HIS A CA 1
ATOM 1788 C C . HIS A 1 231 ? 17.118 32.314 -43.024 1.00 46.72 231 HIS A C 1
ATOM 1790 O O . HIS A 1 231 ? 18.254 32.039 -43.410 1.00 46.72 231 HIS A O 1
ATOM 1796 N N . GLY A 1 232 ? 16.128 32.604 -43.867 1.00 46.03 232 GLY A N 1
ATOM 1797 C CA . GLY A 1 232 ? 16.360 33.001 -45.246 1.00 46.03 232 GLY A CA 1
ATOM 1798 C C . GLY A 1 232 ? 17.226 34.263 -45.316 1.00 46.03 232 GLY A C 1
ATOM 1799 O O . GLY A 1 232 ? 16.908 35.286 -44.722 1.00 46.03 232 GLY A O 1
ATOM 1800 N N . THR A 1 233 ? 18.309 34.140 -46.082 1.00 47.44 233 THR A N 1
ATOM 1801 C CA . THR A 1 233 ? 19.000 35.197 -46.835 1.00 47.44 233 THR A CA 1
ATOM 1802 C C . THR A 1 233 ? 19.562 36.391 -46.053 1.00 47.44 233 THR A C 1
ATOM 1804 O O . THR A 1 233 ? 18.965 37.462 -46.009 1.00 47.44 233 THR A O 1
ATOM 1807 N N . THR A 1 234 ? 20.817 36.272 -45.624 1.00 38.72 234 THR A N 1
ATOM 1808 C CA . THR A 1 234 ? 21.771 37.388 -45.721 1.00 38.72 234 THR A CA 1
ATOM 1809 C C . THR A 1 234 ? 23.026 36.906 -46.449 1.00 38.72 234 THR A C 1
ATOM 1811 O O . THR A 1 234 ? 23.546 35.816 -46.202 1.00 38.72 234 THR A O 1
ATOM 1814 N N . SER A 1 235 ? 23.458 37.701 -47.426 1.00 45.75 235 SER A N 1
ATOM 1815 C CA . SER A 1 235 ? 24.445 37.413 -48.480 1.00 45.75 235 SER A CA 1
ATOM 1816 C C . SER A 1 235 ? 25.884 37.170 -48.006 1.00 45.75 235 SER A C 1
ATOM 1818 O O . SER A 1 235 ? 26.775 36.980 -48.827 1.00 45.75 235 SER A O 1
ATOM 1820 N N . GLU A 1 236 ? 26.130 37.139 -46.700 1.00 45.50 236 GLU A N 1
ATOM 1821 C CA . GLU A 1 236 ? 27.478 37.105 -46.117 1.00 45.50 236 GLU A CA 1
ATOM 1822 C C . GLU A 1 236 ? 28.057 35.679 -46.013 1.00 45.50 236 GLU A C 1
ATOM 1824 O O . GLU A 1 236 ? 29.266 35.490 -45.916 1.00 45.50 236 GLU A O 1
ATOM 1829 N N . ASN A 1 237 ? 27.219 34.638 -46.101 1.00 46.53 237 ASN A N 1
ATOM 1830 C CA . ASN A 1 237 ? 27.649 33.248 -45.882 1.00 46.53 237 ASN A CA 1
ATOM 1831 C C . ASN A 1 237 ? 28.059 32.478 -47.153 1.00 46.53 237 ASN A C 1
ATOM 1833 O O . ASN A 1 237 ? 28.387 31.293 -47.066 1.00 46.53 237 ASN A O 1
ATOM 1837 N N . LEU A 1 238 ? 28.073 33.109 -48.336 1.00 47.56 238 LEU A N 1
ATOM 1838 C CA . LEU A 1 238 ? 28.543 32.438 -49.558 1.00 47.56 238 LEU A CA 1
ATOM 1839 C C . LEU A 1 238 ? 30.074 32.262 -49.553 1.00 47.56 238 LEU A C 1
ATOM 1841 O O . LEU A 1 238 ? 30.570 31.220 -49.976 1.00 47.56 238 LEU A O 1
ATOM 1845 N N . ALA A 1 239 ? 30.812 33.229 -48.997 1.00 44.78 239 ALA A N 1
ATOM 1846 C CA . ALA A 1 239 ? 32.274 33.186 -48.912 1.00 44.78 239 ALA A CA 1
ATOM 1847 C C . ALA A 1 239 ? 32.773 32.090 -47.951 1.00 44.78 239 ALA A C 1
ATOM 1849 O O . ALA A 1 239 ? 33.721 31.368 -48.256 1.00 44.78 239 ALA A O 1
ATOM 1850 N N . TRP A 1 240 ? 32.073 31.881 -46.832 1.00 42.41 240 TRP A N 1
ATOM 1851 C CA . TRP A 1 240 ? 32.428 30.856 -45.843 1.00 42.41 240 TRP A CA 1
ATOM 1852 C C . TRP A 1 240 ? 32.204 29.415 -46.327 1.00 42.41 240 TRP A C 1
ATOM 1854 O O . TRP A 1 240 ? 32.863 28.494 -45.845 1.00 42.41 240 TRP A O 1
ATOM 1864 N N . ARG A 1 241 ? 31.318 29.198 -47.311 1.00 42.28 241 ARG A N 1
ATOM 1865 C CA . ARG A 1 241 ? 31.077 27.863 -47.890 1.00 42.28 241 ARG A CA 1
ATOM 1866 C C . ARG A 1 241 ? 32.126 27.437 -48.917 1.00 42.28 241 ARG A C 1
ATOM 1868 O O . ARG A 1 241 ? 32.202 26.247 -49.202 1.00 42.28 241 ARG A O 1
ATOM 1875 N N . ILE A 1 242 ? 32.930 28.362 -49.445 1.00 47.97 242 ILE A N 1
ATOM 1876 C CA . ILE A 1 242 ? 34.005 28.040 -50.397 1.00 47.97 242 ILE A CA 1
ATOM 1877 C C . ILE A 1 242 ? 35.289 27.648 -49.647 1.00 47.97 242 ILE A C 1
ATOM 1879 O O . ILE A 1 242 ? 35.963 26.712 -50.061 1.00 47.97 242 ILE A O 1
ATOM 1883 N N . CYS A 1 243 ? 35.580 28.269 -48.498 1.00 43.31 243 CYS A N 1
ATOM 1884 C CA . CYS A 1 243 ? 36.834 28.029 -47.771 1.00 43.31 243 CYS A CA 1
ATOM 1885 C C . CYS A 1 243 ? 36.875 26.746 -46.917 1.00 43.31 243 CYS A C 1
ATOM 1887 O O . CYS A 1 243 ? 37.958 26.337 -46.521 1.00 43.31 243 CYS A O 1
ATOM 1889 N N . PHE A 1 244 ? 35.738 26.105 -46.614 1.00 45.03 244 PHE A N 1
ATOM 1890 C CA . PHE A 1 244 ? 35.683 24.953 -45.687 1.00 45.03 244 PHE A CA 1
ATOM 1891 C C . PHE A 1 244 ? 35.129 23.667 -46.305 1.00 45.03 244 PHE A C 1
ATOM 1893 O O . PHE A 1 244 ? 34.820 22.711 -45.591 1.00 45.03 244 PHE A O 1
ATOM 1900 N N . ASN A 1 245 ? 34.987 23.624 -47.632 1.00 42.00 245 ASN A N 1
ATOM 1901 C CA . ASN A 1 245 ? 34.468 22.446 -48.325 1.00 42.00 245 ASN A CA 1
ATOM 1902 C C . ASN A 1 245 ? 35.558 21.454 -48.774 1.00 42.00 245 ASN A C 1
ATOM 1904 O O . ASN A 1 245 ? 35.235 20.506 -49.485 1.00 42.00 245 ASN A O 1
ATOM 1908 N N . ASP A 1 246 ? 36.812 21.642 -48.353 1.00 43.19 246 ASP A N 1
ATOM 1909 C CA . ASP A 1 246 ? 37.933 20.804 -48.807 1.00 43.19 246 ASP A CA 1
ATOM 1910 C C . ASP A 1 246 ? 38.101 19.501 -47.987 1.00 43.19 246 ASP A C 1
ATOM 1912 O O . ASP A 1 246 ? 38.491 18.469 -48.520 1.00 43.19 246 ASP A O 1
ATOM 1916 N N . ASP A 1 247 ? 37.656 19.450 -46.724 1.00 43.81 247 ASP A N 1
ATOM 1917 C CA . ASP A 1 247 ? 37.914 18.283 -45.849 1.00 43.81 247 ASP A CA 1
ATOM 1918 C C . ASP A 1 247 ? 36.810 17.200 -45.824 1.00 43.81 247 ASP A C 1
ATOM 1920 O O . ASP A 1 247 ? 36.891 16.218 -45.076 1.00 43.81 247 ASP A O 1
ATOM 1924 N N . ARG A 1 248 ? 35.731 17.344 -46.611 1.00 45.91 248 ARG A N 1
ATOM 1925 C CA . ARG A 1 248 ? 34.578 16.406 -46.583 1.00 45.91 248 ARG A CA 1
ATOM 1926 C C . ARG A 1 248 ? 34.420 15.544 -47.840 1.00 45.91 248 ARG A C 1
ATOM 1928 O O . ARG A 1 248 ? 33.556 14.663 -47.858 1.00 45.91 248 ARG A O 1
ATOM 1935 N N . ILE A 1 249 ? 35.255 15.735 -48.861 1.00 42.78 249 ILE A N 1
ATOM 1936 C CA . ILE A 1 249 ? 35.189 14.934 -50.094 1.00 42.78 249 ILE A CA 1
ATOM 1937 C C . ILE A 1 249 ? 35.908 13.581 -49.932 1.00 42.78 249 ILE A C 1
ATOM 1939 O O . ILE A 1 249 ? 35.449 12.588 -50.486 1.00 42.78 249 ILE A O 1
ATOM 1943 N N . GLU A 1 250 ? 36.928 13.450 -49.076 1.00 40.25 250 GLU A N 1
ATOM 1944 C CA . GLU A 1 250 ? 37.640 12.164 -48.934 1.00 40.25 250 GLU A CA 1
ATOM 1945 C C . GLU A 1 250 ? 36.833 11.050 -48.244 1.00 40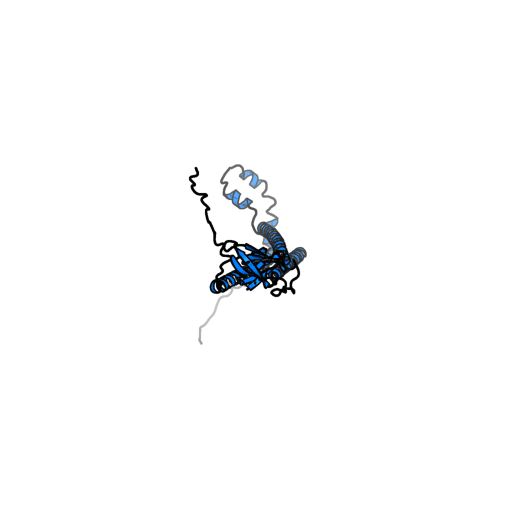.25 250 GLU A C 1
ATOM 1947 O O . GLU A 1 250 ? 36.997 9.870 -48.559 1.00 40.25 250 GLU A O 1
ATOM 1952 N N . ARG A 1 251 ? 35.909 11.385 -47.333 1.00 43.66 251 ARG A N 1
ATOM 1953 C CA . ARG A 1 251 ? 35.167 10.364 -46.563 1.00 43.66 251 ARG A CA 1
ATOM 1954 C C . ARG A 1 251 ? 33.956 9.770 -47.281 1.00 43.66 251 ARG A C 1
ATOM 1956 O O . ARG A 1 251 ? 33.457 8.732 -46.853 1.00 43.66 251 ARG A O 1
ATOM 1963 N N . SER A 1 252 ? 33.500 10.378 -48.375 1.00 40.03 252 SER A N 1
ATOM 1964 C CA . SER A 1 252 ? 32.403 9.843 -49.198 1.00 40.03 252 SER A CA 1
ATOM 1965 C C . SER A 1 252 ? 32.894 8.937 -50.341 1.00 40.03 252 SER A C 1
ATOM 1967 O O . SER A 1 252 ? 32.138 8.091 -50.818 1.00 40.03 252 SER A O 1
ATOM 1969 N N . SER A 1 253 ? 34.180 9.008 -50.697 1.00 40.41 253 SER A N 1
ATOM 1970 C CA . SER A 1 253 ? 34.803 8.202 -51.758 1.00 40.41 253 SER A CA 1
ATOM 1971 C C . SER A 1 253 ? 34.996 6.725 -51.386 1.00 40.41 253 SER A C 1
ATOM 1973 O O . SER A 1 253 ? 34.875 5.851 -52.245 1.00 40.41 253 SER A O 1
ATOM 1975 N N . MET A 1 254 ? 35.249 6.407 -50.109 1.00 42.50 254 MET A N 1
ATOM 1976 C CA . MET A 1 254 ? 35.529 5.022 -49.688 1.00 42.50 254 MET A CA 1
ATOM 1977 C C . MET A 1 254 ? 34.273 4.155 -49.503 1.00 42.50 254 MET A C 1
ATOM 1979 O O . MET A 1 254 ? 34.341 2.936 -49.642 1.00 42.50 254 MET A O 1
ATOM 1983 N N . ALA A 1 255 ? 33.108 4.755 -49.238 1.00 43.19 255 ALA A N 1
ATOM 1984 C CA . ALA A 1 255 ? 31.856 4.006 -49.089 1.00 43.19 255 ALA A CA 1
ATOM 1985 C C . ALA A 1 255 ? 31.205 3.660 -50.444 1.00 43.19 255 ALA A C 1
ATOM 1987 O O . ALA A 1 255 ? 30.544 2.629 -50.566 1.00 43.19 255 ALA A O 1
ATOM 1988 N N . ALA A 1 256 ? 31.432 4.475 -51.482 1.00 43.38 256 ALA A N 1
ATOM 1989 C CA . ALA A 1 256 ? 30.905 4.233 -52.827 1.00 43.38 256 ALA A CA 1
ATOM 1990 C C . ALA A 1 256 ? 31.711 3.179 -53.618 1.00 43.38 256 ALA A C 1
ATOM 1992 O O . ALA A 1 256 ? 31.137 2.440 -54.422 1.00 43.38 256 ALA A O 1
ATOM 1993 N N . ALA A 1 257 ? 33.019 3.043 -53.359 1.00 41.88 257 ALA A N 1
ATOM 1994 C CA . ALA A 1 257 ? 33.881 2.079 -54.053 1.00 41.88 257 ALA A CA 1
ATOM 1995 C C . ALA A 1 257 ? 33.574 0.608 -53.691 1.00 41.88 257 ALA A C 1
ATOM 1997 O O . ALA A 1 257 ? 33.690 -0.282 -54.535 1.00 41.88 257 ALA A O 1
ATOM 1998 N N . THR A 1 258 ? 33.098 0.340 -52.472 1.00 42.34 258 THR A N 1
ATOM 1999 C CA . THR A 1 258 ? 32.805 -1.029 -52.005 1.00 42.34 258 THR A CA 1
ATOM 2000 C C . THR A 1 258 ? 31.474 -1.572 -52.544 1.00 42.34 258 THR A C 1
ATOM 2002 O O . THR A 1 258 ? 31.296 -2.785 -52.643 1.00 42.34 258 THR A O 1
ATOM 2005 N N . PHE A 1 259 ? 30.549 -0.702 -52.971 1.00 41.59 259 PHE A N 1
ATOM 2006 C CA . PHE A 1 259 ? 29.277 -1.129 -53.570 1.00 41.59 259 PHE A CA 1
ATOM 2007 C C . PHE A 1 259 ? 29.395 -1.397 -55.083 1.00 41.59 259 PHE A C 1
ATOM 2009 O O . PHE A 1 259 ? 28.714 -2.277 -55.610 1.00 41.59 259 PHE A O 1
ATOM 2016 N N . TYR A 1 260 ? 30.318 -0.723 -55.783 1.00 37.72 260 TYR A N 1
ATOM 2017 C CA . TYR A 1 260 ? 30.517 -0.908 -57.229 1.00 37.72 260 TYR A CA 1
ATOM 2018 C C . TYR A 1 260 ? 31.307 -2.175 -57.607 1.00 37.72 260 TYR A C 1
ATOM 2020 O O . TYR A 1 260 ? 31.145 -2.685 -58.715 1.00 37.72 260 TYR A O 1
ATOM 2028 N N . LEU A 1 261 ? 32.101 -2.749 -56.695 1.00 43.88 261 LEU A N 1
ATOM 2029 C CA . LEU A 1 261 ? 32.895 -3.956 -56.979 1.00 43.88 261 LEU A CA 1
ATOM 2030 C C . LEU A 1 261 ? 32.142 -5.285 -56.779 1.00 43.88 261 LEU A C 1
ATOM 2032 O O . LEU A 1 261 ? 32.634 -6.324 -57.212 1.00 43.88 261 LEU A O 1
ATOM 2036 N N . ARG A 1 262 ? 30.931 -5.281 -56.197 1.00 43.22 262 ARG A N 1
ATOM 2037 C CA . ARG A 1 262 ? 30.125 -6.509 -56.002 1.00 43.22 262 ARG A CA 1
ATOM 2038 C C . ARG A 1 262 ? 28.965 -6.676 -56.996 1.00 43.22 262 ARG A C 1
ATOM 2040 O O . ARG A 1 262 ? 28.408 -7.764 -57.084 1.00 43.22 262 ARG A O 1
ATOM 2047 N N . GLY A 1 263 ? 28.635 -5.642 -57.778 1.00 40.47 263 GLY A N 1
ATOM 2048 C CA . GLY A 1 263 ? 27.527 -5.651 -58.753 1.00 40.47 263 GLY A CA 1
ATOM 2049 C C . GLY A 1 263 ? 27.924 -5.763 -60.235 1.00 40.47 263 GLY A C 1
ATOM 2050 O O . GLY A 1 263 ? 27.049 -5.777 -61.094 1.00 40.47 263 GLY A O 1
ATOM 2051 N N . GLY A 1 264 ? 29.222 -5.830 -60.561 1.00 40.00 264 GLY A N 1
ATOM 2052 C CA . GLY A 1 264 ? 29.736 -5.662 -61.932 1.00 40.00 264 GLY A CA 1
ATOM 2053 C C . GLY A 1 264 ? 30.087 -6.925 -62.736 1.00 40.00 264 GLY A C 1
ATOM 2054 O O . GLY A 1 264 ? 30.562 -6.785 -63.859 1.00 40.00 264 GLY A O 1
ATOM 2055 N N . ASN A 1 265 ? 29.869 -8.142 -62.219 1.00 43.50 265 ASN A N 1
ATOM 2056 C CA . ASN A 1 265 ? 30.370 -9.387 -62.840 1.00 43.50 265 ASN A CA 1
ATOM 2057 C C . ASN A 1 265 ? 29.292 -10.391 -63.302 1.00 43.50 265 ASN A C 1
ATOM 2059 O O . ASN A 1 265 ? 29.550 -11.589 -63.334 1.00 43.50 265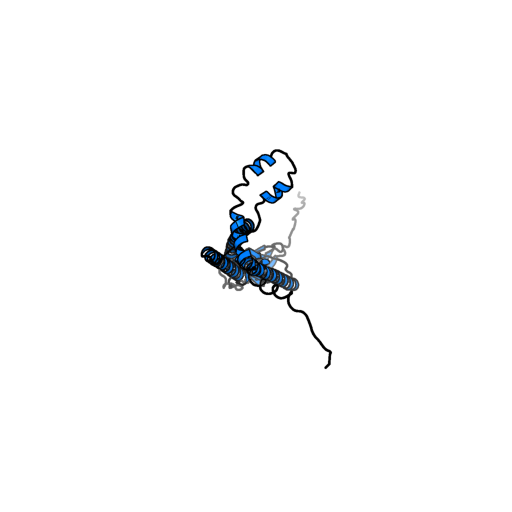 ASN A O 1
ATOM 2063 N N . LEU A 1 266 ? 28.104 -9.932 -63.722 1.00 41.59 266 LEU A N 1
ATOM 2064 C CA . LEU A 1 266 ? 27.087 -10.830 -64.309 1.00 41.59 266 LEU A CA 1
ATOM 2065 C C . LEU A 1 266 ? 26.446 -10.345 -65.625 1.00 41.59 266 LEU A C 1
ATOM 2067 O O . LEU A 1 266 ? 25.474 -10.931 -66.086 1.00 41.59 266 LEU A O 1
ATOM 2071 N N . LEU A 1 267 ? 26.987 -9.303 -66.268 1.00 39.19 267 LEU A N 1
ATOM 2072 C CA . LEU A 1 267 ? 26.402 -8.704 -67.486 1.00 39.19 267 LEU A CA 1
ATOM 2073 C C . LEU A 1 267 ? 27.389 -8.538 -68.658 1.00 39.19 267 LEU A C 1
ATOM 2075 O O . LEU A 1 267 ? 27.144 -7.764 -69.581 1.00 39.19 267 LEU A O 1
ATOM 2079 N N . LYS A 1 268 ? 28.490 -9.304 -68.668 1.00 37.84 268 LYS A N 1
ATOM 2080 C CA . LYS A 1 268 ? 29.488 -9.326 -69.762 1.00 37.84 268 LYS A CA 1
ATOM 2081 C C . LYS A 1 268 ? 29.546 -10.632 -70.572 1.00 37.84 268 LYS A C 1
ATOM 2083 O O . LYS A 1 268 ? 30.512 -10.850 -71.289 1.00 37.84 268 LYS A O 1
ATOM 2088 N N . SER A 1 269 ? 28.497 -11.461 -70.535 1.00 39.56 269 SER A N 1
ATOM 2089 C CA . SER A 1 269 ? 28.427 -12.710 -71.323 1.00 39.56 269 SER A CA 1
ATOM 2090 C C . SER A 1 269 ? 27.264 -12.770 -72.330 1.00 39.56 269 SER A C 1
ATOM 2092 O O . SER A 1 269 ? 26.874 -13.858 -72.740 1.00 39.56 269 SER A O 1
ATOM 2094 N N . LEU A 1 270 ? 26.684 -11.629 -72.728 1.00 38.81 270 LEU A N 1
ATOM 2095 C CA . LEU A 1 270 ? 25.460 -11.605 -73.556 1.00 38.81 270 LEU A CA 1
ATOM 2096 C C . LEU A 1 270 ? 25.450 -10.579 -74.704 1.00 38.81 270 LEU A C 1
ATOM 2098 O O . LEU A 1 270 ? 24.394 -10.245 -75.231 1.00 38.81 270 LEU A O 1
ATOM 2102 N N . LYS A 1 271 ? 26.618 -10.089 -75.138 1.00 35.94 271 LYS A N 1
ATOM 2103 C CA . LYS A 1 271 ? 26.733 -9.214 -76.323 1.00 35.94 271 LYS A CA 1
ATOM 2104 C C . LYS A 1 271 ? 27.965 -9.517 -77.175 1.00 35.94 271 LYS A C 1
ATOM 2106 O O . LYS A 1 271 ? 28.707 -8.613 -77.520 1.00 35.94 271 LYS A O 1
ATOM 2111 N N . LEU A 1 272 ? 28.191 -10.782 -77.514 1.00 38.69 272 LEU A N 1
ATOM 2112 C CA . LEU A 1 272 ? 29.144 -11.182 -78.556 1.00 38.69 272 LEU A CA 1
ATOM 2113 C C . LEU A 1 272 ? 28.638 -12.479 -79.195 1.00 38.69 272 LEU A C 1
ATOM 2115 O O . LEU A 1 272 ? 29.079 -13.557 -78.826 1.00 38.69 272 LEU A O 1
ATOM 2119 N N . THR A 1 273 ? 27.636 -12.376 -80.072 1.00 37.06 273 THR A N 1
ATOM 2120 C CA . THR A 1 273 ? 27.287 -13.362 -81.127 1.00 37.06 273 THR A CA 1
ATOM 2121 C C . THR A 1 273 ? 26.038 -12.881 -81.873 1.00 37.06 273 THR A C 1
ATOM 2123 O O . THR A 1 273 ? 24.988 -13.509 -81.883 1.00 37.06 273 THR A O 1
ATOM 2126 N N . SER A 1 274 ? 26.123 -11.712 -82.507 1.00 36.88 274 SER A N 1
ATOM 2127 C CA . SER A 1 274 ? 25.079 -11.248 -83.430 1.00 36.88 274 SER A CA 1
ATOM 2128 C C . SER A 1 274 ? 25.697 -10.477 -84.590 1.00 36.88 274 SER A C 1
ATOM 2130 O O . SER A 1 274 ? 25.425 -9.295 -84.759 1.00 36.88 274 SER A O 1
ATOM 2132 N N . ALA A 1 275 ? 26.586 -11.130 -85.340 1.00 35.81 275 ALA A N 1
ATOM 2133 C CA . ALA A 1 275 ? 26.932 -10.754 -86.713 1.00 35.81 275 ALA A CA 1
ATOM 2134 C C . ALA A 1 275 ? 27.960 -11.735 -87.288 1.00 35.81 275 ALA A C 1
ATOM 2136 O O . ALA A 1 275 ? 29.129 -11.394 -87.407 1.00 35.81 275 ALA A O 1
ATOM 2137 N N . GLN A 1 276 ? 27.540 -12.942 -87.673 1.00 34.25 276 GLN A N 1
ATOM 2138 C CA . GLN A 1 276 ? 28.150 -13.623 -88.815 1.00 34.25 276 GLN A CA 1
ATOM 2139 C C . GLN A 1 276 ? 27.309 -14.824 -89.256 1.00 34.25 276 GLN A C 1
ATOM 2141 O O . GLN A 1 276 ? 26.953 -15.681 -88.460 1.00 34.25 276 GLN A O 1
ATOM 2146 N N . TRP A 1 277 ? 27.093 -14.869 -90.572 1.00 27.92 277 TRP A N 1
ATOM 2147 C CA . TRP A 1 277 ? 26.768 -16.048 -91.378 1.00 27.92 277 TRP A CA 1
ATOM 2148 C C . TRP A 1 277 ? 25.300 -16.382 -91.713 1.00 27.92 277 TRP A C 1
ATOM 2150 O O . TRP A 1 277 ? 24.667 -17.294 -91.205 1.00 27.92 277 TRP A O 1
ATOM 2160 N N . ARG A 1 278 ? 24.799 -15.612 -92.689 1.00 34.75 278 ARG A N 1
ATOM 2161 C CA . ARG A 1 278 ? 24.150 -16.049 -93.942 1.00 34.75 278 ARG A CA 1
ATOM 2162 C C . ARG A 1 278 ? 23.794 -17.554 -94.105 1.00 34.75 278 ARG A C 1
ATOM 2164 O O . ARG A 1 278 ? 24.683 -18.379 -94.258 1.00 34.75 278 ARG A O 1
ATOM 2171 N N . ARG A 1 279 ? 22.517 -17.745 -94.482 1.00 35.06 279 ARG A N 1
ATOM 2172 C CA . ARG A 1 279 ? 21.979 -18.598 -95.575 1.00 35.06 279 ARG A CA 1
ATOM 2173 C C . ARG A 1 279 ? 21.491 -20.021 -95.218 1.00 35.06 279 ARG A C 1
ATOM 2175 O O . ARG A 1 279 ? 22.255 -20.835 -94.725 1.00 35.06 279 ARG A O 1
ATOM 2182 N N . LYS A 1 280 ? 20.279 -20.292 -95.737 1.00 33.09 280 LYS A N 1
ATOM 2183 C CA . LYS A 1 280 ? 19.593 -21.575 -96.014 1.00 33.09 280 LYS A CA 1
ATOM 2184 C C . LYS A 1 280 ? 18.886 -22.247 -94.833 1.00 33.09 280 LYS A C 1
ATOM 2186 O O . LYS A 1 280 ? 19.435 -22.263 -93.751 1.00 33.09 280 LYS A O 1
ATOM 2191 N N . GLU A 1 281 ? 17.715 -22.872 -94.930 1.00 37.06 281 GLU A N 1
ATOM 2192 C CA . GLU A 1 281 ? 16.642 -23.118 -95.915 1.00 37.06 281 GLU A CA 1
ATOM 2193 C C . GLU A 1 281 ? 15.526 -23.814 -95.096 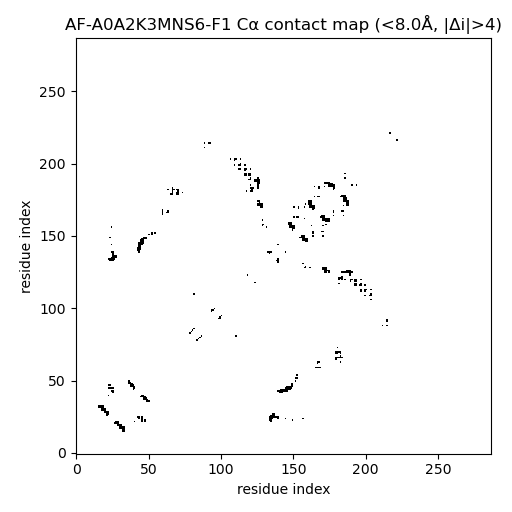1.00 37.06 281 GLU A C 1
ATOM 2195 O O . GLU A 1 281 ? 15.840 -24.504 -94.130 1.00 37.06 281 GLU A O 1
ATOM 2200 N N . GLY A 1 282 ? 14.261 -23.708 -95.513 1.00 31.72 282 GLY A N 1
ATOM 2201 C CA . GLY A 1 282 ? 13.313 -24.825 -95.385 1.00 31.72 282 GLY A CA 1
ATOM 2202 C C . GLY A 1 282 ? 12.578 -25.064 -94.055 1.00 31.72 282 GLY A C 1
ATOM 2203 O O . GLY A 1 282 ? 12.997 -25.887 -93.258 1.00 31.72 282 GLY A O 1
ATOM 2204 N N . LEU A 1 283 ? 11.368 -24.491 -93.987 1.00 37.00 283 LEU A N 1
ATOM 2205 C CA . LEU A 1 283 ? 10.080 -25.189 -93.766 1.00 37.00 283 LEU A CA 1
ATOM 2206 C C . LEU A 1 283 ? 9.747 -25.869 -92.401 1.00 37.00 283 LEU A C 1
ATOM 2208 O O . LEU A 1 283 ? 10.623 -26.180 -91.604 1.00 37.00 283 LEU A O 1
ATOM 2212 N N . PRO A 1 284 ? 8.434 -26.052 -92.105 1.00 55.44 284 PRO A N 1
ATOM 2213 C CA . PRO A 1 284 ? 7.870 -26.125 -90.752 1.00 55.44 284 PRO A CA 1
ATOM 2214 C C . PRO A 1 284 ? 7.401 -27.538 -90.360 1.00 55.44 284 PRO A C 1
ATOM 2216 O O . PRO A 1 284 ? 7.346 -28.410 -91.227 1.00 55.44 284 PRO A O 1
ATOM 2219 N N . LYS A 1 285 ? 6.965 -27.706 -89.093 1.00 37.78 285 LYS A N 1
ATOM 2220 C CA . LYS A 1 285 ? 5.822 -28.530 -88.593 1.00 37.78 285 LYS A CA 1
ATOM 2221 C C . LYS A 1 285 ? 5.993 -28.817 -87.087 1.00 37.78 285 LYS A C 1
ATOM 2223 O O . LYS A 1 285 ? 7.041 -29.286 -86.672 1.00 37.78 285 LYS A O 1
ATOM 2228 N N . SER A 1 286 ? 5.121 -28.274 -86.233 1.00 38.84 286 SER A N 1
ATOM 2229 C CA . SER A 1 286 ? 3.910 -28.911 -85.670 1.00 38.84 286 SER A CA 1
ATOM 2230 C C . SER A 1 286 ? 4.190 -30.049 -84.678 1.00 38.84 286 SER A C 1
ATOM 2232 O O . SER A 1 286 ? 4.552 -31.144 -85.101 1.00 38.84 286 SER A O 1
ATOM 2234 N N . CYS A 1 287 ? 3.951 -29.813 -83.389 1.00 38.94 287 CYS A N 1
ATOM 2235 C CA . CYS A 1 287 ? 2.811 -30.340 -82.628 1.00 38.94 287 CYS A CA 1
ATOM 2236 C C . CYS A 1 287 ? 2.767 -29.645 -81.262 1.00 38.94 287 CYS A C 1
ATOM 2238 O O . CYS A 1 287 ? 3.861 -29.370 -80.722 1.00 38.94 287 CYS A O 1
#

Mean predicted aligned error: 16.18 Å

Radius of gyration: 42.69 Å; Cα contacts (8 Å, |Δi|>4): 300; chains: 1; bounding box: 86×73×158 Å

Solvent-accessible surface area (backbone atoms only — not comparable to full-atom values): 17249 Å² total; per-residue (Å²): 138,89,83,87,84,80,87,81,77,78,82,71,81,73,78,74,60,58,45,78,46,60,40,76,45,29,41,49,80,41,82,38,62,75,83,60,55,63,49,66,39,90,55,28,30,26,34,47,66,75,71,90,79,82,88,64,68,69,63,31,56,55,43,46,49,50,18,48,54,42,26,51,52,48,52,52,50,50,50,45,49,55,56,51,47,45,64,62,46,45,74,76,66,36,62,102,42,73,67,35,55,52,51,48,53,51,50,52,50,42,52,51,49,27,53,50,22,41,47,43,23,31,70,43,66,24,25,72,58,79,92,74,87,67,50,42,65,77,83,44,49,80,47,73,34,54,69,22,36,66,33,79,92,76,73,40,80,29,51,69,63,37,41,74,39,69,58,81,68,46,63,22,16,50,45,74,49,76,37,50,69,50,48,30,48,36,9,63,67,13,40,68,30,43,53,48,19,55,53,35,45,52,54,44,52,53,50,52,51,54,53,49,50,53,42,47,61,74,71,46,78,70,72,69,68,64,57,66,70,71,64,73,82,69,89,75,59,64,65,61,58,66,79,67,61,75,84,64,59,72,74,60,54,67,67,55,56,66,60,58,73,77,73,71,87,83,80,87,87,82,85,87,87,87,84,85,82,84,85,88,81,84,86,90,82,90,136

pLDDT: mean 74.81, std 22.22, range [27.92, 98.44]

InterPro domains:
  IPR001594 Palmitoyltransferase, DHHC domain [PF01529] (147-216)
  IPR039859 Palmitoyltransferase PFA4/ZDHHC16/ZDHHC20/ERF2-like [PTHR12246] (27-223)

Nearest PDB structures (foldseek):
  8hfc-assembly1_A  TM=6.762E-01  e=1.813E-05  Saccharomyces cerevisiae S288C
  6bmm-assembly1_B  TM=6.262E-01  e=2.573E-05  Homo sapiens
  6bms-assembly1_A  TM=6.273E-01  e=6.174E-05  Danio rerio
  8hf3-assembly1_A  TM=6.678E-01  e=6.938E-05  Homo sapiens
  7khm-assembly1_B  TM=4.720E-01  e=8.762E-05  Homo sapiens

Sequence (287 aa):
MSMASSTQEQYVTVATENHETTCWGCGLRLLLPSHASVFKCGWCGAITNQSKQKCDKKGLRWRRLGDRCILTIVLVFMLFLIFGGVWAVYPVVYSISLFGIFHSIITVTLVVATISSFSLSAFRCAGTPPNLVWGSYPTVANGDLENYTFCDYCSKPKSPRTHHCRSCGKCILDMDHHCPFIGNCVGADNHRSFIAFLISGLFSTIYISIVSAHAGLHTWPPLTYSIGRIHGTTSENLAWRICFNDDRIERSSMAAATFYLRGGNLLKSLKLTSAQWRRKEGLPKSC

Foldseek 3Di:
DDDDDDDPPPPDPPVQPFDWDADQFARDIDTHRPPDQWDADQFQREIEGPDDDDQDPPVLVVLLVLLVVLQVVLVVVLVCCLVVVCVVLLVLQDDPDPVSVVLVVVLVVLSCQLVVLLCLLLPDAQADDDDDDGNHPPVRGGHNCNCWYADPQVRDIDHPCWDQDSNVSHIHHVWDAADSNSSGTHHDRSVVSVVSNVVSVVVNVVSSVVSVVSSCVVPDDPPVVVVVVVPPDDPPCPVVCVPPPPPPPVVVVVVVVVVVVPPPPPPPPPPPDDDDDDDDDDDDDDD

Secondary structure (DSSP, 8-state):
-----------------EEEEE-TTT--EEEEETT-SEEE-TTT--EEE-------HHHHHHHHHHHHHHHHHHHHHHHHIIIIIHHHHHHHH--SSHHHHHHHHHHHHHHHHHHHHHHHHHHS---PPP----SSTTTS-TTTTTT-EEETTTTEEE-TT-EEETTTTEEETT--EEETTTTEEE-TTTHHHHHHHHHHHHHHHHHHHHHHHHHHHHHSPPTHHHHTTTS---GGGHHHHHHT-STTSHHHHHHHHHHHTTSSSSSSSSSS-SS------------